Protein AF-0000000077187245 (afdb_homodimer)

Radius of gyration: 20.72 Å; Cα contacts (8 Å, |Δi|>4): 409; chains: 2; bounding box: 65×55×46 Å

Nearest PDB structures (foldseek):
  6cnl-assembly1_J  TM=9.392E-01  e=4.671E-12  Homo sapiens
  6cnl-assembly1_E  TM=9.413E-01  e=1.199E-11  Homo sapiens
  6cnl-assembly1_C  TM=9.157E-01  e=8.758E-12  Homo sapiens
  6cnl-assembly1_K  TM=9.061E-01  e=7.723E-12  Homo sapiens
  5muf-assembly1_C  TM=9.199E-01  e=2.891E-11  Homo sapiens

Foldseek 3Di:
DVVLVVVVVVVCVVVVHDPVPDDDDPLFADFAQDAAVVGDPDDPVVNVVRNVVNNVSLVVVLVVPDDADDPPDDDDDDDDDGHDQNSVLQSVCVLQVHDSNHSVVDWAWPPFDWDKDQYNVRHIDTPDDRHDVVDDPVPTDTDDPDPPPPPPD/DVVLVVVVVVVCVVVVHDPVPDDDDPLFADFAQDAAVVGDPDDPVVNVVRNVVNNVSLVVVLVVPDDADDPPDDDDDDDDDGHDQNSVLQSVCVLQVHDSNHSVVDWAWPPFDWDKDQYNVRHIDTPDDRHDVVDDPVPTDTDDPDPP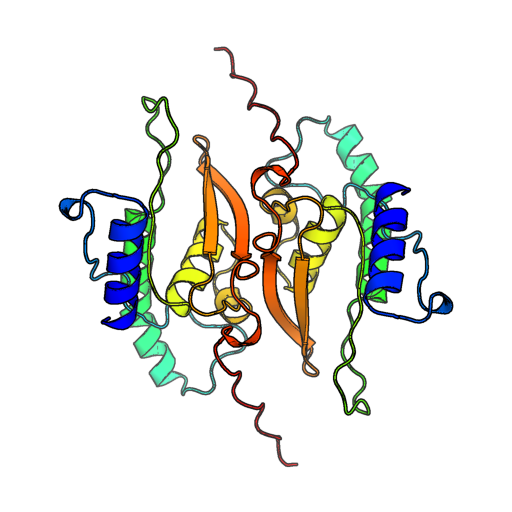PPPPD

Structure (mmCIF, N/CA/C/O backbone):
data_AF-0000000077187245-model_v1
#
loop_
_entity.id
_entity.type
_entity.pdbx_description
1 polymer 'Serine/threonine-protein phosphatase PGAM5, mitochondrial'
#
loop_
_atom_site.group_PDB
_atom_site.id
_atom_site.type_symbol
_atom_site.label_atom_id
_atom_site.label_alt_id
_atom_site.label_comp_id
_atom_site.label_asym_id
_atom_site.label_entity_id
_atom_site.label_seq_id
_atom_site.pdbx_PDB_ins_code
_atom_site.Cartn_x
_atom_site.Cartn_y
_atom_site.Cartn_z
_atom_site.occupancy
_atom_site.B_iso_or_equiv
_atom_site.auth_seq_id
_atom_site.auth_comp_id
_atom_site.auth_asym_id
_atom_site.auth_atom_id
_atom_site.pdbx_PDB_model_num
ATOM 1 N N . MET A 1 1 ? -11.445 -19.516 -12.328 1 74.19 1 MET A N 1
ATOM 2 C CA . MET A 1 1 ? -11.719 -18.109 -12.133 1 74.19 1 MET A CA 1
ATOM 3 C C . MET A 1 1 ? -11.727 -17.359 -13.461 1 74.19 1 MET A C 1
ATOM 5 O O . MET A 1 1 ? -10.695 -16.844 -13.898 1 74.19 1 MET A O 1
ATOM 9 N N . PRO A 1 2 ? -12.773 -17.312 -14.062 1 82.62 2 PRO A N 1
ATOM 10 C CA . PRO A 1 2 ? -12.844 -16.891 -15.461 1 82.62 2 PRO A CA 1
ATOM 11 C C . PRO A 1 2 ? -12.359 -15.453 -15.664 1 82.62 2 PRO A C 1
ATOM 13 O O . PRO A 1 2 ? -11.641 -15.18 -16.625 1 82.62 2 PRO A O 1
ATOM 16 N N . ARG A 1 3 ? -12.695 -14.578 -14.797 1 86.62 3 ARG A N 1
ATOM 17 C CA . ARG A 1 3 ? -12.305 -13.18 -14.984 1 86.62 3 ARG A CA 1
ATOM 18 C C . ARG A 1 3 ? -10.797 -13.016 -14.898 1 86.62 3 ARG A C 1
ATOM 20 O O . ARG A 1 3 ? -10.195 -12.289 -15.688 1 86.62 3 ARG A O 1
ATOM 27 N N . ALA A 1 4 ? -10.133 -13.672 -13.93 1 89.44 4 ALA A N 1
ATOM 28 C CA . ALA A 1 4 ? -8.688 -13.586 -13.781 1 89.44 4 ALA A CA 1
ATOM 29 C C . ALA A 1 4 ? -7.977 -14.188 -14.992 1 89.44 4 ALA A C 1
ATOM 31 O O . ALA A 1 4 ? -6.965 -13.656 -15.453 1 89.44 4 ALA A O 1
ATOM 32 N N . GLU A 1 5 ? -8.555 -15.258 -15.445 1 90.75 5 GLU A N 1
ATOM 33 C CA . GLU A 1 5 ? -7.965 -15.906 -16.609 1 90.75 5 GLU A CA 1
ATOM 34 C C . GLU A 1 5 ? -8.07 -15.016 -17.859 1 90.75 5 GLU A C 1
ATOM 36 O O . GLU A 1 5 ? -7.113 -14.898 -18.625 1 90.75 5 GLU A O 1
ATOM 41 N N . GLU A 1 6 ? -9.195 -14.461 -18.031 1 92.69 6 GLU A N 1
ATOM 42 C CA . GLU A 1 6 ? -9.383 -13.547 -19.156 1 92.69 6 GLU A CA 1
ATOM 43 C C . GLU A 1 6 ? -8.414 -12.375 -19.094 1 92.69 6 GLU A C 1
ATOM 45 O O . GLU A 1 6 ? -7.793 -12.016 -20.094 1 92.69 6 GLU A O 1
ATOM 50 N N . THR A 1 7 ? -8.273 -11.805 -17.906 1 93.69 7 THR A N 1
ATOM 51 C CA . THR A 1 7 ? -7.34 -10.703 -17.703 1 93.69 7 THR A CA 1
ATOM 52 C C . THR A 1 7 ? -5.91 -11.148 -18.016 1 93.69 7 THR A C 1
ATOM 54 O O . THR A 1 7 ? -5.172 -10.43 -18.688 1 93.69 7 THR A O 1
ATOM 57 N N . ALA A 1 8 ? -5.555 -12.312 -17.547 1 94.12 8 ALA A N 1
ATOM 58 C CA . ALA A 1 8 ? -4.207 -12.828 -17.766 1 94.12 8 ALA A CA 1
ATOM 59 C C . ALA A 1 8 ? -3.928 -13.016 -19.25 1 94.12 8 ALA A C 1
ATOM 61 O O . ALA A 1 8 ? -2.844 -12.672 -19.734 1 94.12 8 ALA A O 1
ATOM 62 N N . MET A 1 9 ? -4.914 -13.477 -19.938 1 93.88 9 MET A N 1
ATOM 63 C CA . MET A 1 9 ? -4.75 -13.711 -21.375 1 93.88 9 MET A CA 1
ATOM 64 C C . MET A 1 9 ? -4.531 -12.398 -22.109 1 93.88 9 MET A C 1
ATOM 66 O O . MET A 1 9 ? -3.699 -12.32 -23.016 1 93.88 9 MET A O 1
ATOM 70 N N . ILE A 1 10 ? -5.25 -11.391 -21.75 1 95.19 10 ILE A N 1
ATOM 71 C CA . ILE A 1 10 ? -5.098 -10.07 -22.359 1 95.19 10 ILE A CA 1
ATOM 72 C C . ILE A 1 10 ? -3.691 -9.539 -22.094 1 95.19 10 ILE A C 1
ATOM 74 O O . ILE A 1 10 ? -3.037 -9.008 -23 1 95.19 10 ILE A O 1
ATOM 78 N N . ILE A 1 11 ? -3.215 -9.711 -20.875 1 95.06 11 ILE A N 1
ATOM 79 C CA . ILE A 1 11 ? -1.89 -9.234 -20.484 1 95.06 11 ILE A CA 1
ATOM 80 C C . ILE A 1 11 ? -0.824 -9.953 -21.312 1 95.06 11 ILE A C 1
ATOM 82 O O . ILE A 1 11 ? 0.082 -9.32 -21.844 1 95.06 11 ILE A O 1
ATOM 86 N N . VAL A 1 12 ? -0.923 -11.25 -21.391 1 95.25 12 VAL A N 1
ATOM 87 C CA . VAL A 1 12 ? 0.029 -12.055 -22.141 1 95.25 12 VAL A CA 1
ATOM 88 C C . VAL A 1 12 ? 0.098 -11.562 -23.594 1 95.25 12 VAL A C 1
ATOM 90 O O . VAL A 1 12 ? 1.188 -11.414 -24.156 1 95.25 12 VAL A O 1
ATOM 93 N N . LYS A 1 13 ? -1.009 -11.297 -24.141 1 95.44 13 LYS A N 1
ATOM 94 C CA . LYS A 1 13 ? -1.093 -10.82 -25.531 1 95.44 13 LYS A CA 1
ATOM 95 C C . LYS A 1 13 ? -0.467 -9.438 -25.672 1 95.44 13 LYS A C 1
ATOM 97 O O . LYS A 1 13 ? 0.342 -9.203 -26.562 1 95.44 13 LYS A O 1
ATOM 102 N N . GLN A 1 14 ? -0.81 -8.531 -24.75 1 95.31 14 GLN A N 1
ATOM 103 C CA . GLN A 1 14 ? -0.354 -7.152 -24.844 1 95.31 14 GLN A CA 1
ATOM 104 C C . GLN A 1 14 ? 1.153 -7.051 -24.641 1 95.31 14 GLN A C 1
ATOM 106 O O . GLN A 1 14 ? 1.816 -6.199 -25.234 1 95.31 14 GLN A O 1
ATOM 111 N N . LEU A 1 15 ? 1.683 -7.914 -23.844 1 94.44 15 LEU A N 1
ATOM 112 C CA . LEU A 1 15 ? 3.105 -7.875 -23.531 1 94.44 15 LEU A CA 1
ATOM 113 C C . LEU A 1 15 ? 3.895 -8.797 -24.453 1 94.44 15 LEU A C 1
ATOM 115 O O . LEU A 1 15 ? 5.113 -8.914 -24.328 1 94.44 15 LEU A O 1
ATOM 119 N N . ASN A 1 16 ? 3.193 -9.352 -25.297 1 95.5 16 ASN A N 1
ATOM 120 C CA . ASN A 1 16 ? 3.793 -10.289 -26.234 1 95.5 16 ASN A CA 1
ATOM 121 C C . ASN A 1 16 ? 4.602 -11.367 -25.516 1 95.5 16 ASN A C 1
ATOM 123 O O . ASN A 1 16 ? 5.754 -11.625 -25.875 1 95.5 16 ASN A O 1
ATOM 127 N N . LEU A 1 17 ? 4.031 -11.898 -24.516 1 94.06 17 LEU A N 1
ATOM 128 C CA . LEU A 1 17 ? 4.641 -13 -23.766 1 94.06 17 LEU A CA 1
ATOM 129 C C . LEU A 1 17 ? 4.258 -14.344 -24.391 1 94.06 17 LEU A C 1
ATOM 131 O O . LEU A 1 17 ? 3.219 -14.453 -25.047 1 94.06 17 LEU A O 1
ATOM 135 N N . ASP A 1 18 ? 5.109 -15.242 -24.188 1 93.44 18 ASP A N 1
ATOM 136 C CA . ASP A 1 18 ? 4.816 -16.609 -24.609 1 93.44 18 ASP A CA 1
ATOM 137 C C . ASP A 1 18 ? 3.619 -17.172 -23.844 1 93.44 18 ASP A C 1
ATOM 139 O O . ASP A 1 18 ? 3.668 -17.312 -22.609 1 93.44 18 ASP A O 1
ATOM 143 N N . PRO A 1 19 ? 2.588 -17.5 -24.531 1 91.31 19 PRO A N 1
ATOM 144 C CA . PRO A 1 19 ? 1.394 -18.016 -23.859 1 91.31 19 PRO A CA 1
ATOM 145 C C . PRO A 1 19 ? 1.676 -19.281 -23.047 1 91.31 19 PRO A C 1
ATOM 147 O O . PRO A 1 19 ? 0.957 -19.578 -22.078 1 91.31 19 PRO A O 1
ATOM 150 N N . LEU A 1 20 ? 2.656 -20.016 -23.422 1 91.12 20 LEU A N 1
ATOM 151 C CA . LEU A 1 20 ? 3.004 -21.234 -22.719 1 91.12 20 LEU A CA 1
ATOM 152 C C . LEU A 1 20 ? 3.529 -20.938 -21.312 1 91.12 20 LEU A C 1
ATOM 154 O O . LEU A 1 20 ? 3.578 -21.828 -20.453 1 91.12 20 LEU A O 1
ATOM 158 N N . LYS A 1 21 ? 3.854 -19.75 -21.094 1 89.75 21 LYS A N 1
ATOM 159 C CA . LYS A 1 21 ? 4.371 -19.344 -19.781 1 89.75 21 LYS A CA 1
ATOM 160 C C . LYS A 1 21 ? 3.234 -19.031 -18.828 1 89.75 21 LYS A C 1
ATOM 162 O O . LYS A 1 21 ? 3.453 -18.906 -17.609 1 89.75 21 LYS A O 1
ATOM 167 N N . MET A 1 22 ? 2.053 -18.891 -19.359 1 91.62 22 MET A N 1
ATOM 168 C CA . MET A 1 22 ? 0.894 -18.672 -18.5 1 91.62 22 MET A CA 1
ATOM 169 C C . MET A 1 22 ? 0.42 -19.984 -17.891 1 91.62 22 MET A C 1
ATOM 171 O O . MET A 1 22 ? 0.182 -20.953 -18.609 1 91.62 22 MET A O 1
ATOM 175 N N . LYS A 1 23 ? 0.323 -20.031 -16.609 1 92.38 23 LYS A N 1
ATOM 176 C CA . LYS A 1 23 ? -0.135 -21.219 -15.898 1 92.38 23 LYS A CA 1
ATOM 177 C C . LYS A 1 23 ? -1.281 -20.891 -14.945 1 92.38 23 LYS A C 1
ATOM 179 O O . LYS A 1 23 ? -1.271 -19.844 -14.297 1 92.38 23 LYS A O 1
ATOM 184 N N . ARG A 1 24 ? -2.191 -21.781 -14.938 1 92.5 24 ARG A N 1
ATOM 185 C CA . ARG A 1 24 ? -3.246 -21.703 -13.93 1 92.5 24 ARG A CA 1
ATOM 186 C C . ARG A 1 24 ? -2.795 -22.344 -12.617 1 92.5 24 ARG A C 1
ATOM 188 O O . ARG A 1 24 ? -2.232 -23.438 -12.609 1 92.5 24 ARG A O 1
ATOM 195 N N . CYS A 1 25 ? -3.047 -21.625 -11.578 1 94.31 25 CYS A N 1
ATOM 196 C CA . CYS A 1 25 ? -2.633 -22.141 -10.273 1 94.31 25 CYS A CA 1
ATOM 197 C C . CYS A 1 25 ? -3.842 -22.422 -9.391 1 94.31 25 CYS A C 1
ATOM 199 O O . CYS A 1 25 ? -4.629 -21.516 -9.102 1 94.31 25 CYS A O 1
ATOM 201 N N . THR A 1 26 ? -3.932 -23.594 -8.875 1 94.25 26 THR A N 1
ATOM 202 C CA . THR A 1 26 ? -5.074 -24.016 -8.078 1 94.25 26 THR A CA 1
ATOM 203 C C . THR A 1 26 ? -4.965 -23.469 -6.652 1 94.25 26 THR A C 1
ATOM 205 O O . THR A 1 26 ? -5.918 -23.562 -5.875 1 94.25 26 THR A O 1
ATOM 208 N N . LEU A 1 27 ? -3.875 -22.922 -6.32 1 96.06 27 LEU A N 1
ATOM 209 C CA . LEU A 1 27 ? -3.674 -22.406 -4.969 1 96.06 27 LEU A CA 1
ATOM 210 C C . LEU A 1 27 ? -4.203 -20.984 -4.855 1 96.06 27 LEU A C 1
ATOM 212 O O . LEU A 1 27 ? -4.395 -20.469 -3.746 1 96.06 27 LEU A O 1
ATOM 216 N N . LEU A 1 28 ? -4.516 -20.312 -5.949 1 95.5 28 LEU A N 1
ATOM 217 C CA . LEU A 1 28 ? -4.684 -18.859 -5.934 1 95.5 28 LEU A CA 1
ATOM 218 C C . LEU A 1 28 ? -6.152 -18.469 -6.066 1 95.5 28 LEU A C 1
ATOM 220 O O . LEU A 1 28 ? -6.5 -17.297 -6.023 1 95.5 28 LEU A O 1
ATOM 224 N N . PRO A 1 29 ? -7.02 -19.406 -6.215 1 93.44 29 PRO A N 1
ATOM 225 C CA . PRO A 1 29 ? -8.43 -19 -6.246 1 93.44 29 PRO A CA 1
ATOM 226 C C . PRO A 1 29 ? -8.844 -18.219 -5.004 1 93.44 29 PRO A C 1
ATOM 228 O O . PRO A 1 29 ? -8.25 -18.391 -3.936 1 93.44 29 PRO A O 1
ATOM 231 N N . GLU A 1 30 ? -9.883 -17.438 -5.215 1 92.44 30 GLU A N 1
ATOM 232 C CA . GLU A 1 30 ? -10.391 -16.578 -4.145 1 92.44 30 GLU A CA 1
ATOM 233 C C . GLU A 1 30 ? -10.742 -17.391 -2.908 1 92.44 30 GLU A C 1
ATOM 235 O O . GLU A 1 30 ? -11.188 -18.547 -3.021 1 92.44 30 GLU A O 1
ATOM 240 N N . GLY A 1 31 ? -10.477 -16.797 -1.79 1 93.19 31 GLY A N 1
ATOM 241 C CA . GLY A 1 31 ? -10.789 -17.422 -0.514 1 93.19 31 GLY A CA 1
ATOM 242 C C . GLY A 1 31 ? -10.555 -16.5 0.671 1 93.19 31 GLY A C 1
ATOM 243 O O . GLY A 1 31 ? -10.297 -15.305 0.498 1 93.19 31 GLY A O 1
ATOM 244 N N . THR A 1 32 ? -10.844 -17.031 1.84 1 93.81 32 THR A N 1
ATOM 245 C CA . THR A 1 32 ? -10.656 -16.328 3.1 1 93.81 32 THR A CA 1
ATOM 246 C C . THR A 1 32 ? -9.414 -16.828 3.824 1 93.81 32 THR A C 1
ATOM 248 O O . THR A 1 32 ? -9.477 -17.812 4.566 1 93.81 32 THR A O 1
ATOM 251 N N . PRO A 1 33 ? -8.391 -16.109 3.691 1 93.44 33 PRO A N 1
ATOM 252 C CA . PRO A 1 33 ? -7.094 -16.656 4.094 1 93.44 33 PRO A CA 1
ATOM 253 C C . PRO A 1 33 ? -6.895 -16.641 5.609 1 93.44 33 PRO A C 1
ATOM 255 O O . PRO A 1 33 ? -6.148 -17.469 6.141 1 93.44 33 PRO A O 1
ATOM 258 N N . TYR A 1 34 ? -7.508 -15.773 6.305 1 93.44 34 TYR A N 1
ATOM 259 C CA . TYR A 1 34 ? -7.191 -15.5 7.703 1 93.44 34 TYR A CA 1
ATOM 260 C C . TYR A 1 34 ? -8.305 -14.688 8.359 1 93.44 34 TYR A C 1
ATOM 262 O O . TYR A 1 34 ? -9.016 -13.938 7.691 1 93.44 34 TYR A O 1
ATOM 270 N N . PRO A 1 35 ? -8.438 -14.93 9.633 1 90.81 35 PRO A N 1
ATOM 271 C CA . PRO A 1 35 ? -9.398 -14.031 10.289 1 90.81 35 PRO A CA 1
ATOM 272 C C . PRO A 1 35 ? -9.031 -12.555 10.125 1 90.81 35 PRO A C 1
ATOM 274 O O . PRO A 1 35 ? -7.875 -12.18 10.305 1 90.81 35 PRO A O 1
ATOM 277 N N . GLY A 1 36 ? -10.102 -11.844 9.688 1 86.81 36 GLY A N 1
ATOM 278 C CA . GLY A 1 36 ? -9.883 -10.414 9.508 1 86.81 36 GLY A CA 1
ATOM 279 C C . GLY A 1 36 ? -10.172 -9.609 10.758 1 86.81 36 GLY A C 1
ATOM 280 O O . GLY A 1 36 ? -10.922 -10.047 11.625 1 86.81 36 GLY A O 1
ATOM 281 N N . ASP A 1 37 ? -9.539 -8.414 10.859 1 82.88 37 ASP A N 1
ATOM 282 C CA . ASP A 1 37 ? -9.836 -7.426 11.891 1 82.88 37 ASP A CA 1
ATOM 283 C C . ASP A 1 37 ? -10.18 -6.07 11.273 1 82.88 37 ASP A C 1
ATOM 285 O O . ASP A 1 37 ? -9.297 -5.383 10.75 1 82.88 37 ASP A O 1
ATOM 289 N N . PRO A 1 38 ? -11.539 -5.691 11.477 1 75.12 38 PRO A N 1
ATOM 290 C CA . PRO A 1 38 ? -12.602 -6.402 12.195 1 75.12 38 PRO A CA 1
ATOM 291 C C . PRO A 1 38 ? -13.117 -7.625 11.438 1 75.12 38 PRO A C 1
ATOM 293 O O . PRO A 1 38 ? -12.883 -7.746 10.227 1 75.12 38 PRO A O 1
ATOM 296 N N . PRO A 1 39 ? -13.836 -8.484 12.234 1 71.44 39 PRO A N 1
ATOM 297 C CA . PRO A 1 39 ? -14.328 -9.703 11.586 1 71.44 39 PRO A CA 1
ATOM 298 C C . PRO A 1 39 ? -15.477 -9.43 10.617 1 71.44 39 PRO A C 1
ATOM 300 O O . PRO A 1 39 ? -16.141 -8.398 10.719 1 71.44 39 PRO A O 1
ATOM 303 N N . SER A 1 40 ? -15.555 -10.383 9.703 1 74 40 SER A N 1
ATOM 304 C CA . SER A 1 40 ? -16.672 -10.344 8.766 1 74 40 SER A CA 1
ATOM 305 C C . SER A 1 40 ? -18 -10.602 9.484 1 74 40 SER A C 1
ATOM 307 O O . SER A 1 40 ? -18.016 -11.07 10.625 1 74 40 SER A O 1
ATOM 309 N N . LYS A 1 41 ? -18.984 -10.172 8.766 1 76.62 41 LYS A N 1
ATOM 310 C CA . LYS A 1 41 ? -20.328 -10.328 9.305 1 76.62 41 LYS A CA 1
ATOM 311 C C . LYS A 1 41 ? -20.75 -11.797 9.289 1 76.62 41 LYS A C 1
ATOM 313 O O . LYS A 1 41 ? -21.797 -12.148 9.852 1 76.62 41 LYS A O 1
ATOM 318 N N . ARG A 1 42 ? -19.953 -12.656 8.773 1 79.56 42 ARG A N 1
ATOM 319 C CA . ARG A 1 42 ? -20.25 -14.078 8.703 1 79.56 42 ARG A CA 1
ATOM 320 C C . ARG A 1 42 ? -20.172 -14.719 10.086 1 79.56 42 ARG A C 1
ATOM 322 O O . ARG A 1 42 ? -19.562 -14.164 11 1 79.56 42 ARG A O 1
ATOM 329 N N . SER A 1 43 ? -20.906 -15.789 10.18 1 86.5 43 SER A N 1
ATOM 330 C CA . SER A 1 43 ? -20.859 -16.5 11.453 1 86.5 43 SER A CA 1
ATOM 331 C C . SER A 1 43 ? -19.438 -16.984 11.766 1 86.5 43 SER A C 1
ATOM 333 O O . SER A 1 43 ? -18.672 -17.281 10.852 1 86.5 43 SER A O 1
ATOM 335 N N . ALA A 1 44 ? -19.25 -17.141 13.039 1 85.69 44 ALA A N 1
ATOM 336 C CA . ALA A 1 44 ? -17.922 -17.578 13.492 1 85.69 44 ALA A CA 1
ATOM 337 C C . ALA A 1 44 ? -17.578 -18.953 12.93 1 85.69 44 ALA A C 1
ATOM 339 O O . ALA A 1 44 ? -16.453 -19.188 12.5 1 85.69 44 ALA A O 1
ATOM 340 N N . ARG A 1 45 ? -18.547 -19.781 12.969 1 89.06 45 ARG A N 1
ATOM 341 C CA . ARG A 1 45 ? -18.328 -21.141 12.477 1 89.06 45 ARG A CA 1
ATOM 342 C C . ARG A 1 45 ? -18 -21.141 10.984 1 89.06 45 ARG A C 1
ATOM 344 O O . ARG A 1 45 ? -17.094 -21.844 10.547 1 89.06 45 ARG A O 1
ATOM 351 N N . SER A 1 46 ? -18.75 -20.438 10.242 1 90.12 46 SER A N 1
ATOM 352 C CA . SER A 1 46 ? -18.547 -20.344 8.805 1 90.12 46 SER A CA 1
ATOM 353 C C . SER A 1 46 ? -17.156 -19.781 8.484 1 90.12 46 SER A C 1
ATOM 355 O O . SER A 1 46 ? -16.469 -20.281 7.59 1 90.12 46 SER A O 1
ATOM 357 N N . LEU A 1 47 ? -16.844 -18.859 9.266 1 89.56 47 LEU A N 1
ATOM 358 C CA . LEU A 1 47 ? -15.539 -18.234 9.07 1 89.56 47 LEU A CA 1
ATOM 359 C C . LEU A 1 47 ? -14.414 -19.203 9.414 1 89.56 47 LEU A C 1
ATOM 361 O O . LEU A 1 47 ? -13.422 -19.281 8.688 1 89.56 47 LEU A O 1
ATOM 365 N N . ASP A 1 48 ? -14.594 -19.859 10.453 1 90.31 48 ASP A N 1
ATOM 366 C CA . ASP A 1 48 ? -13.578 -20.828 10.867 1 90.31 48 ASP A CA 1
ATOM 367 C C . ASP A 1 48 ? -13.359 -21.891 9.797 1 90.31 48 ASP A C 1
ATOM 369 O O . ASP A 1 48 ? -12.219 -22.25 9.508 1 90.31 48 ASP A O 1
ATOM 373 N N . LEU A 1 49 ? -14.414 -22.391 9.25 1 93 49 LEU A N 1
ATOM 374 C CA . LEU A 1 49 ? -14.32 -23.391 8.188 1 93 49 LEU A CA 1
ATOM 375 C C . LEU A 1 49 ? -13.625 -22.812 6.957 1 93 49 LEU A C 1
ATOM 377 O O . LEU A 1 49 ? -12.82 -23.5 6.32 1 93 49 LEU A O 1
ATOM 381 N N . ALA A 1 50 ? -13.914 -21.625 6.66 1 92.38 50 ALA A N 1
ATOM 382 C CA . ALA A 1 50 ? -13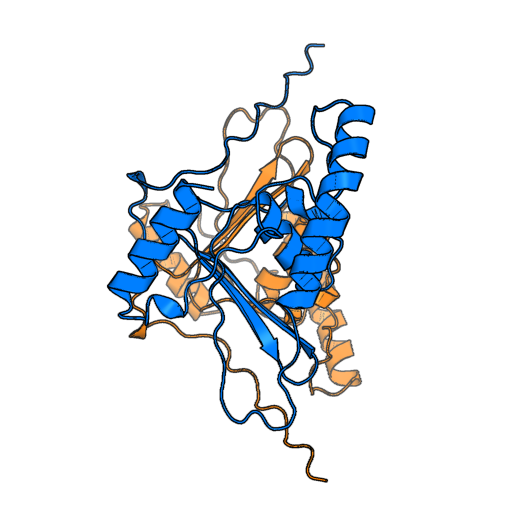.305 -20.969 5.508 1 92.38 50 ALA A CA 1
ATOM 383 C C . ALA A 1 50 ? -11.797 -20.812 5.699 1 92.38 50 ALA A C 1
ATOM 385 O O . ALA A 1 50 ? -11.016 -21.078 4.785 1 92.38 50 ALA A O 1
ATOM 386 N N . TYR A 1 51 ? -11.414 -20.453 6.93 1 92 51 TYR A N 1
ATOM 387 C CA . TYR A 1 51 ? -10 -20.281 7.242 1 92 51 TYR A CA 1
ATOM 388 C C . TYR A 1 51 ? -9.25 -21.609 7.125 1 92 51 TYR A C 1
ATOM 390 O O . TYR A 1 51 ? -8.125 -21.641 6.605 1 92 51 TYR A O 1
ATOM 398 N N . GLN A 1 52 ? -9.867 -22.609 7.555 1 94.12 52 GLN A N 1
ATOM 399 C CA . GLN A 1 52 ? -9.234 -23.922 7.535 1 94.12 52 GLN A CA 1
ATOM 400 C C . GLN A 1 52 ? -9.039 -24.406 6.105 1 94.12 52 GLN A C 1
ATOM 402 O O . GLN A 1 52 ? -8.039 -25.062 5.797 1 94.12 52 GLN A O 1
ATOM 407 N N . ARG A 1 53 ? -9.977 -24.094 5.332 1 95.12 53 ARG A N 1
ATOM 408 C CA . ARG A 1 53 ? -9.945 -24.531 3.941 1 95.12 53 ARG A CA 1
ATOM 409 C C . ARG A 1 53 ? -8.992 -23.672 3.119 1 95.12 53 ARG A C 1
ATOM 411 O O . ARG A 1 53 ? -8.117 -24.203 2.42 1 95.12 53 ARG A O 1
ATOM 418 N N . ASP A 1 54 ? -9.117 -22.406 3.23 1 97.25 54 ASP A N 1
ATOM 419 C CA . ASP A 1 54 ? -8.438 -21.484 2.326 1 97.25 54 ASP A CA 1
ATOM 420 C C . ASP A 1 54 ? -7.043 -21.125 2.842 1 97.25 54 ASP A C 1
ATOM 422 O O . ASP A 1 54 ? -6.125 -20.906 2.053 1 97.25 54 ASP A O 1
ATOM 426 N N . GLY A 1 55 ? -6.883 -21.094 4.164 1 96.44 55 GLY A N 1
ATOM 427 C CA . GLY A 1 55 ? -5.648 -20.656 4.797 1 96.44 55 GLY A CA 1
ATOM 428 C C . GLY A 1 55 ? -4.434 -21.453 4.336 1 96.44 55 GLY A C 1
ATOM 429 O O . GLY A 1 55 ? -3.512 -20.891 3.744 1 96.44 55 GLY A O 1
ATOM 430 N N . PRO A 1 56 ? -4.488 -22.766 4.582 1 97.25 56 PRO A N 1
ATOM 431 C CA . PRO A 1 56 ? -3.342 -23.578 4.18 1 97.25 56 PRO A CA 1
ATOM 432 C C . PRO A 1 56 ? -3.07 -23.516 2.676 1 97.25 56 PRO A C 1
ATOM 434 O O . PRO A 1 56 ? -1.912 -23.5 2.254 1 97.25 56 PRO A O 1
ATOM 437 N N . ARG A 1 57 ? -4.082 -23.469 1.916 1 97.69 57 ARG A N 1
ATOM 438 C CA . ARG A 1 57 ? -3.953 -23.391 0.464 1 97.69 57 ARG A CA 1
ATOM 439 C C . ARG A 1 57 ? -3.254 -22.109 0.033 1 97.69 57 ARG A C 1
ATOM 441 O O . ARG A 1 57 ? -2.314 -22.141 -0.766 1 97.69 57 ARG A O 1
ATOM 448 N N . ILE A 1 58 ? -3.686 -21.031 0.561 1 97.69 58 ILE A N 1
ATOM 449 C CA . ILE A 1 58 ? -3.131 -19.719 0.197 1 97.69 58 ILE A CA 1
ATOM 450 C C . ILE A 1 58 ? -1.721 -19.594 0.766 1 97.69 58 ILE A C 1
ATOM 452 O O . ILE A 1 58 ? -0.842 -19 0.13 1 97.69 58 ILE A O 1
ATOM 456 N N . GLU A 1 59 ? -1.457 -20.172 1.94 1 97.25 59 GLU A N 1
ATOM 457 C CA . GLU A 1 59 ? -0.105 -20.203 2.488 1 97.25 59 GLU A CA 1
ATOM 458 C C . GLU A 1 59 ? 0.832 -21.016 1.589 1 97.25 59 GLU A C 1
ATOM 460 O O . GLU A 1 59 ? 1.993 -20.641 1.408 1 97.25 59 GLU A O 1
ATOM 465 N N . ALA A 1 60 ? 0.314 -22.062 1.076 1 98 60 ALA A N 1
ATOM 466 C CA . ALA A 1 60 ? 1.104 -22.844 0.129 1 98 60 ALA A CA 1
ATOM 467 C C . ALA A 1 60 ? 1.457 -22.016 -1.104 1 98 60 ALA A C 1
ATOM 469 O O . ALA A 1 60 ? 2.568 -22.109 -1.629 1 98 60 ALA A O 1
ATOM 470 N N . ALA A 1 61 ? 0.522 -21.234 -1.567 1 97.56 61 ALA A N 1
ATOM 471 C CA . ALA A 1 61 ? 0.793 -20.312 -2.676 1 97.56 61 ALA A CA 1
ATOM 472 C C . ALA A 1 61 ? 1.923 -19.344 -2.328 1 97.56 61 ALA A C 1
ATOM 474 O O . ALA A 1 61 ? 2.811 -19.109 -3.148 1 97.56 61 ALA A O 1
ATOM 475 N N . PHE A 1 62 ? 1.887 -18.844 -1.097 1 97.69 62 PHE A N 1
ATOM 476 C CA . PHE A 1 62 ? 2.939 -17.938 -0.643 1 97.69 62 PHE A CA 1
ATOM 477 C C . PHE A 1 62 ? 4.305 -18.609 -0.73 1 97.69 62 PHE A C 1
ATOM 479 O O . PHE A 1 62 ? 5.25 -18.047 -1.283 1 97.69 62 PHE A O 1
ATOM 486 N N . ARG A 1 63 ? 4.406 -19.75 -0.259 1 97 63 ARG A N 1
ATOM 487 C CA . ARG A 1 63 ? 5.676 -20.469 -0.226 1 97 63 ARG A CA 1
ATOM 488 C C . ARG A 1 63 ? 6.168 -20.781 -1.636 1 97 63 ARG A C 1
ATOM 490 O O . ARG A 1 63 ? 7.375 -20.797 -1.892 1 97 63 ARG A O 1
ATOM 497 N N . ARG A 1 64 ? 5.254 -20.969 -2.434 1 96.88 64 ARG A N 1
ATOM 498 C CA . ARG A 1 64 ? 5.598 -21.344 -3.803 1 96.88 64 ARG A CA 1
ATOM 499 C C . ARG A 1 64 ? 6.105 -20.141 -4.586 1 96.88 64 ARG A C 1
ATOM 501 O O . ARG A 1 64 ? 7.047 -20.25 -5.371 1 96.88 64 ARG A O 1
ATOM 508 N N . TYR A 1 65 ? 5.512 -18.969 -4.383 1 96.5 65 TYR A N 1
ATOM 509 C CA . TYR A 1 65 ? 5.727 -17.891 -5.332 1 96.5 65 TYR A CA 1
ATOM 510 C C . TYR A 1 65 ? 6.586 -16.781 -4.723 1 96.5 65 TYR A C 1
ATOM 512 O O . TYR A 1 65 ? 7.102 -15.922 -5.438 1 96.5 65 TYR A O 1
ATOM 520 N N . PHE A 1 66 ? 6.676 -16.75 -3.459 1 96.56 66 PHE A N 1
ATOM 521 C CA . PHE A 1 66 ? 7.508 -15.75 -2.793 1 96.56 66 PHE A CA 1
ATOM 522 C C . PHE A 1 66 ? 8.781 -16.391 -2.24 1 96.56 66 PHE A C 1
ATOM 524 O O . PHE A 1 66 ? 8.734 -17.094 -1.232 1 96.56 66 PHE A O 1
ATOM 531 N N . PHE A 1 67 ? 9.852 -16.156 -2.895 1 94.44 67 PHE A N 1
ATOM 532 C CA . PHE A 1 67 ? 11.133 -16.734 -2.5 1 94.44 67 PHE A CA 1
ATOM 533 C C . PHE A 1 67 ? 12.281 -15.805 -2.857 1 94.44 67 PHE A C 1
ATOM 535 O O . PHE A 1 67 ? 12.125 -14.898 -3.682 1 94.44 67 PHE A O 1
ATOM 542 N N . ARG A 1 68 ? 13.359 -15.992 -2.293 1 93.44 68 ARG A N 1
ATOM 543 C CA . ARG A 1 68 ? 14.562 -15.219 -2.574 1 93.44 68 ARG A CA 1
ATOM 544 C C . ARG A 1 68 ? 15.25 -15.719 -3.844 1 93.44 68 ARG A C 1
ATOM 546 O O . ARG A 1 68 ? 15.203 -16.906 -4.152 1 93.44 68 ARG A O 1
ATOM 553 N N . ALA A 1 69 ? 15.859 -14.789 -4.445 1 93.06 69 ALA A N 1
ATOM 554 C CA . ALA A 1 69 ? 16.656 -15.164 -5.609 1 93.06 69 ALA A CA 1
ATOM 555 C C . ALA A 1 69 ? 17.766 -16.141 -5.223 1 93.06 69 ALA A C 1
ATOM 557 O O . ALA A 1 69 ? 18.328 -16.047 -4.121 1 93.06 69 ALA A O 1
ATOM 558 N N . SER A 1 70 ? 18.031 -17.031 -6.172 1 93.19 70 SER A N 1
ATOM 559 C CA . SER A 1 70 ? 19.203 -17.859 -5.969 1 93.19 70 SER A CA 1
ATOM 560 C C . SER A 1 70 ? 20.484 -17.016 -5.973 1 93.19 70 SER A C 1
ATOM 562 O O . SER A 1 70 ? 20.531 -15.969 -6.617 1 93.19 70 SER A O 1
ATOM 564 N N . PRO A 1 71 ? 21.469 -17.438 -5.262 1 93.44 71 PRO A N 1
ATOM 565 C CA . PRO A 1 71 ? 22.734 -16.688 -5.254 1 93.44 71 PRO A CA 1
ATOM 566 C C . PRO A 1 71 ? 23.328 -16.516 -6.648 1 93.44 71 PRO A C 1
ATOM 568 O O . PRO A 1 71 ? 24.094 -15.578 -6.891 1 93.44 71 PRO A O 1
ATOM 571 N N . GLU A 1 72 ? 22.953 -17.406 -7.516 1 95.06 72 GLU A N 1
ATOM 572 C CA . GLU A 1 72 ? 23.531 -17.406 -8.852 1 95.06 72 GLU A CA 1
ATOM 573 C C . GLU A 1 72 ? 22.781 -16.469 -9.781 1 95.06 72 GLU A C 1
ATOM 575 O O . GLU A 1 72 ? 23.219 -16.203 -10.898 1 95.06 72 GLU A O 1
ATOM 580 N N . GLN A 1 73 ? 21.688 -16.031 -9.312 1 94.56 73 GLN A N 1
ATOM 581 C CA . GLN A 1 73 ? 20.875 -15.172 -10.164 1 94.56 73 GLN A CA 1
ATOM 582 C C . GLN A 1 73 ? 21.531 -13.82 -10.367 1 94.56 73 GLN A C 1
ATOM 584 O O . GLN A 1 73 ? 21.875 -13.133 -9.398 1 94.56 73 GLN A O 1
ATOM 589 N N . GLU A 1 74 ? 21.641 -13.422 -11.586 1 93.56 74 GLU A N 1
ATOM 590 C CA . GLU A 1 74 ? 22.391 -12.211 -11.906 1 93.56 74 GLU A CA 1
ATOM 591 C C . GLU A 1 74 ? 21.453 -11.07 -12.305 1 93.56 74 GLU A C 1
ATOM 593 O O . GLU A 1 74 ? 21.859 -9.906 -12.336 1 93.56 74 GLU A O 1
ATOM 598 N N . HIS A 1 75 ? 20.281 -11.469 -12.664 1 94.94 75 HIS A N 1
ATOM 599 C CA . HIS A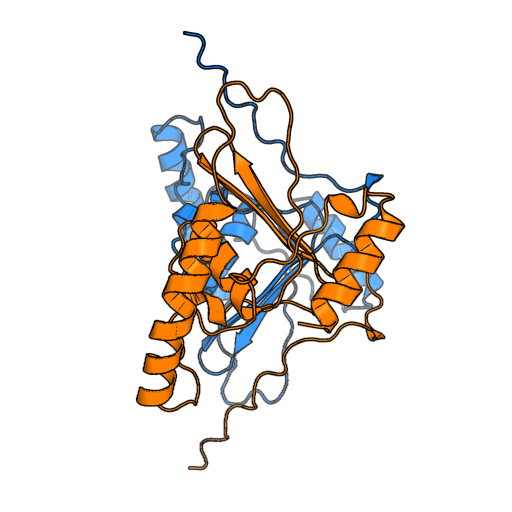 1 75 ? 19.344 -10.461 -13.164 1 94.94 75 HIS A CA 1
ATOM 600 C C . HIS A 1 75 ? 18.016 -10.539 -12.438 1 94.94 75 HIS A C 1
ATOM 602 O O . HIS A 1 75 ? 17.672 -11.578 -11.875 1 94.94 75 HIS A O 1
ATOM 608 N N . ASP A 1 76 ? 17.328 -9.414 -12.523 1 94.06 76 ASP A N 1
ATOM 609 C CA . ASP A 1 76 ? 15.984 -9.391 -11.945 1 94.06 76 ASP A CA 1
ATOM 610 C C . ASP A 1 76 ? 15.07 -10.391 -12.648 1 94.06 76 ASP A C 1
ATOM 612 O O . ASP A 1 76 ? 15.164 -10.586 -13.867 1 94.06 76 ASP A O 1
ATOM 616 N N . SER A 1 77 ? 14.32 -11.031 -11.891 1 94.88 77 SER A N 1
ATOM 617 C CA . SER A 1 77 ? 13.234 -11.844 -12.445 1 94.88 77 SER A CA 1
ATOM 618 C C . SER A 1 77 ? 11.875 -11.258 -12.094 1 94.88 77 SER A C 1
ATOM 620 O O . SER A 1 77 ? 11.727 -10.594 -11.062 1 94.88 77 SER A O 1
ATOM 622 N N . TYR A 1 78 ? 10.93 -11.469 -12.992 1 94.94 78 TYR A N 1
ATOM 623 C CA . TYR A 1 78 ? 9.586 -10.922 -12.812 1 94.94 78 TYR A CA 1
ATOM 624 C C . TYR A 1 78 ? 8.539 -12.031 -12.844 1 94.94 78 TYR A C 1
ATOM 626 O O . TYR A 1 78 ? 8.594 -12.914 -13.703 1 94.94 78 TYR A O 1
ATOM 634 N N . LEU A 1 79 ? 7.758 -11.977 -11.891 1 95.81 79 LEU A N 1
ATOM 635 C CA . LEU A 1 79 ? 6.613 -12.875 -11.812 1 95.81 79 LEU A CA 1
ATOM 636 C C . LEU A 1 79 ? 5.309 -12.086 -11.758 1 95.81 79 LEU A C 1
ATOM 638 O O . LEU A 1 79 ? 5.148 -11.203 -10.914 1 95.81 79 LEU A O 1
ATOM 642 N N . LEU A 1 80 ? 4.414 -12.383 -12.688 1 96.5 80 LEU A N 1
ATOM 643 C CA . LEU A 1 80 ? 3.096 -11.758 -12.711 1 96.5 80 LEU A CA 1
ATOM 644 C C . LEU A 1 80 ? 2.025 -12.719 -12.211 1 96.5 80 LEU A C 1
ATOM 646 O O . LEU A 1 80 ? 1.844 -13.797 -12.766 1 96.5 80 LEU A O 1
ATOM 650 N N . ILE A 1 81 ? 1.405 -12.344 -11.203 1 96.69 81 ILE A N 1
ATOM 651 C CA . ILE A 1 81 ? 0.295 -13.109 -10.656 1 96.69 81 ILE A CA 1
ATOM 652 C C . ILE A 1 81 ? -1.008 -12.336 -10.828 1 96.69 81 ILE A C 1
ATOM 654 O O . ILE A 1 81 ? -1.111 -11.18 -10.406 1 96.69 81 ILE A O 1
ATOM 658 N N . VAL A 1 82 ? -1.959 -12.922 -11.508 1 96.75 82 VAL A N 1
ATOM 659 C CA . VAL A 1 82 ? -3.287 -12.344 -11.68 1 96.75 82 VAL A CA 1
ATOM 660 C C . VAL A 1 82 ? -4.293 -13.094 -10.805 1 96.75 82 VAL A C 1
ATOM 662 O O . VAL A 1 82 ? -4.41 -14.312 -10.891 1 96.75 82 VAL A O 1
ATOM 665 N N . GLY A 1 83 ? -4.883 -12.398 -9.992 1 95.5 83 GLY A N 1
ATOM 666 C CA . GLY A 1 83 ? -5.801 -13.047 -9.07 1 95.5 83 GLY A CA 1
ATOM 667 C C . GLY A 1 83 ? -6.77 -12.086 -8.414 1 95.5 83 GLY A C 1
ATOM 668 O O . GLY A 1 83 ? -7.039 -11.008 -8.945 1 95.5 83 GLY A O 1
ATOM 669 N N . HIS A 1 84 ? -7.328 -12.477 -7.312 1 93.75 84 HIS A N 1
ATOM 670 C CA . HIS A 1 84 ? -8.375 -11.711 -6.641 1 93.75 84 HIS A CA 1
ATOM 671 C C . HIS A 1 84 ? -7.855 -11.078 -5.359 1 93.75 84 HIS A C 1
ATOM 673 O O . HIS A 1 84 ? -6.848 -11.516 -4.801 1 93.75 84 HIS A O 1
ATOM 679 N N . SER A 1 85 ? -8.648 -10.133 -4.895 1 94.75 85 SER A N 1
ATOM 680 C CA . SER A 1 85 ? -8.148 -9.156 -3.93 1 94.75 85 SER A CA 1
ATOM 681 C C . SER A 1 85 ? -7.898 -9.805 -2.572 1 94.75 85 SER A C 1
ATOM 683 O O . SER A 1 85 ? -6.91 -9.5 -1.903 1 94.75 85 SER A O 1
ATOM 685 N N . ASN A 1 86 ? -8.812 -10.727 -2.145 1 94.25 86 ASN A N 1
ATOM 686 C CA . ASN A 1 86 ? -8.617 -11.297 -0.814 1 94.25 86 ASN A CA 1
ATOM 687 C C . ASN A 1 86 ? -7.262 -11.977 -0.69 1 94.25 86 ASN A C 1
ATOM 689 O O . ASN A 1 86 ? -6.555 -11.789 0.301 1 94.25 86 ASN A O 1
ATOM 693 N N . VAL A 1 87 ? -6.957 -12.719 -1.708 1 96.31 87 VAL A N 1
ATOM 694 C CA . VAL A 1 87 ? -5.715 -13.484 -1.713 1 96.31 87 VAL A CA 1
ATOM 695 C C . VAL A 1 87 ? -4.523 -12.539 -1.833 1 96.31 87 VAL A C 1
ATOM 697 O O . VAL A 1 87 ? -3.549 -12.664 -1.088 1 96.31 87 VAL A O 1
ATOM 700 N N . ILE A 1 88 ? -4.594 -11.586 -2.676 1 97.12 88 ILE A N 1
ATOM 701 C CA . ILE A 1 88 ? -3.504 -10.641 -2.906 1 97.12 88 ILE A CA 1
ATOM 702 C C . ILE A 1 88 ? -3.225 -9.852 -1.629 1 97.12 88 ILE A C 1
ATOM 704 O O . ILE A 1 88 ? -2.068 -9.703 -1.226 1 97.12 88 ILE A O 1
ATOM 708 N N . ARG A 1 89 ? -4.234 -9.391 -1.008 1 96.88 89 ARG A N 1
ATOM 709 C CA . ARG A 1 89 ? -4.098 -8.594 0.206 1 96.88 89 ARG A CA 1
ATOM 710 C C . ARG A 1 89 ? -3.393 -9.383 1.304 1 96.88 89 ARG A C 1
ATOM 712 O O . ARG A 1 89 ? -2.506 -8.859 1.98 1 96.88 89 ARG A O 1
ATOM 719 N N . TYR A 1 90 ? -3.762 -10.602 1.44 1 97 90 TYR A N 1
ATOM 720 C CA . TYR A 1 90 ? -3.115 -11.453 2.434 1 97 90 TYR A CA 1
ATOM 721 C C . TYR A 1 90 ? -1.649 -11.688 2.086 1 97 90 TYR A C 1
ATOM 723 O O . TYR A 1 90 ? -0.772 -11.539 2.941 1 97 90 TYR A O 1
ATOM 731 N N . LEU A 1 91 ? -1.374 -12.039 0.846 1 97.94 91 LEU A N 1
ATOM 732 C CA . LEU A 1 91 ? -0.02 -12.375 0.415 1 97.94 91 LEU A CA 1
ATOM 733 C C . LEU A 1 91 ? 0.912 -11.18 0.586 1 97.94 91 LEU A C 1
ATOM 735 O O . LEU A 1 91 ? 2.094 -11.344 0.898 1 97.94 91 LEU A O 1
ATOM 739 N N . ILE A 1 92 ? 0.408 -10.023 0.42 1 97.38 92 ILE A N 1
ATOM 740 C CA . ILE A 1 92 ? 1.188 -8.797 0.577 1 97.38 92 ILE A CA 1
ATOM 741 C C . ILE A 1 92 ? 1.643 -8.664 2.029 1 97.38 92 ILE A C 1
ATOM 743 O O . ILE A 1 92 ? 2.826 -8.438 2.297 1 97.38 92 ILE A O 1
ATOM 747 N N . LEU A 1 93 ? 0.706 -8.758 2.936 1 97.5 93 LEU A N 1
ATOM 748 C CA . LEU A 1 93 ? 1.047 -8.617 4.348 1 97.5 93 LEU A CA 1
ATOM 749 C C . LEU A 1 93 ? 2.004 -9.719 4.789 1 97.5 93 LEU A C 1
ATOM 751 O O . LEU A 1 93 ? 2.953 -9.461 5.531 1 97.5 93 LEU A O 1
ATOM 755 N N . ARG A 1 94 ? 1.713 -10.891 4.281 1 97.19 94 ARG A N 1
ATOM 756 C CA . ARG A 1 94 ? 2.584 -12.016 4.59 1 97.19 94 ARG A CA 1
ATOM 757 C C . ARG A 1 94 ? 4.004 -11.766 4.102 1 97.19 94 ARG A C 1
ATOM 759 O O . ARG A 1 94 ? 4.969 -11.984 4.84 1 97.19 94 ARG A O 1
ATOM 766 N N . ALA A 1 95 ? 4.145 -11.289 2.945 1 97.25 95 ALA A N 1
ATOM 767 C CA . ALA A 1 95 ? 5.449 -11.016 2.346 1 97.25 95 ALA A CA 1
ATOM 768 C C . ALA A 1 95 ? 6.176 -9.914 3.104 1 97.25 95 ALA A C 1
ATOM 770 O O . ALA A 1 95 ? 7.395 -9.977 3.285 1 97.25 95 ALA A O 1
ATOM 771 N N . LEU A 1 96 ? 5.438 -8.969 3.535 1 96.62 96 LEU A N 1
ATOM 772 C CA . LEU A 1 96 ? 6.02 -7.82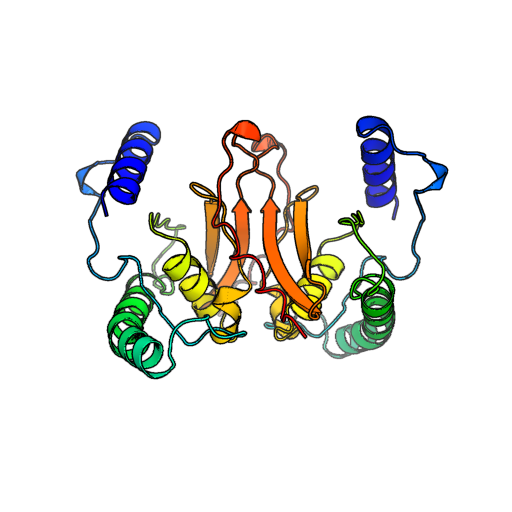4 4.234 1 96.62 96 LEU A CA 1
ATOM 773 C C . LEU A 1 96 ? 6.266 -8.156 5.703 1 96.62 96 LEU A C 1
ATOM 775 O O . LEU A 1 96 ? 6.801 -7.332 6.445 1 96.62 96 LEU A O 1
ATOM 779 N N . GLN A 1 97 ? 5.793 -9.305 6.102 1 95.25 97 GLN A N 1
ATOM 780 C CA . GLN A 1 97 ? 5.926 -9.766 7.477 1 95.25 97 GLN A CA 1
ATOM 781 C C . GLN A 1 97 ? 5.156 -8.867 8.438 1 95.25 97 GLN A C 1
ATOM 783 O O . GLN A 1 97 ? 5.672 -8.484 9.492 1 95.25 97 GLN A O 1
ATOM 788 N N . LEU A 1 98 ? 4.035 -8.5 8.016 1 96.81 98 LEU A N 1
ATOM 789 C CA . LEU A 1 98 ? 3.1 -7.723 8.82 1 96.81 98 LEU A CA 1
ATOM 790 C C . LEU A 1 98 ? 1.951 -8.594 9.312 1 96.81 98 LEU A C 1
ATOM 792 O O . LEU A 1 98 ? 1.694 -9.664 8.75 1 96.81 98 LEU A O 1
ATOM 796 N N . PRO A 1 99 ? 1.286 -8.18 10.383 1 96.06 99 PRO A N 1
ATOM 797 C CA . PRO A 1 99 ? 0.183 -8.992 10.891 1 96.06 99 PRO A CA 1
ATOM 798 C C . PRO A 1 99 ? -0.873 -9.289 9.828 1 96.06 99 PRO A C 1
ATOM 800 O O . PRO A 1 99 ? -1.491 -8.367 9.289 1 96.06 99 PRO A O 1
ATOM 803 N N . PRO A 1 100 ? -1.129 -10.492 9.586 1 93.5 100 PRO A N 1
ATOM 804 C CA . PRO A 1 100 ? -2.029 -10.859 8.492 1 93.5 100 PRO A CA 1
ATOM 805 C C . PRO A 1 100 ? -3.475 -10.438 8.75 1 93.5 100 PRO A C 1
ATOM 807 O O . PRO A 1 100 ? -4.246 -10.25 7.801 1 93.5 100 PRO A O 1
ATOM 810 N N . ALA A 1 101 ? -3.838 -10.305 10.008 1 93 101 ALA A N 1
ATOM 811 C CA . ALA A 1 101 ? -5.207 -9.938 10.367 1 93 101 ALA A CA 1
ATOM 812 C C . ALA A 1 101 ? -5.586 -8.594 9.758 1 93 101 ALA A C 1
ATOM 814 O O . ALA A 1 101 ? -6.773 -8.266 9.641 1 93 101 ALA A O 1
ATOM 815 N N . ALA A 1 102 ? -4.574 -7.867 9.312 1 95.25 102 ALA A N 1
ATOM 816 C CA . ALA A 1 102 ? -4.816 -6.531 8.781 1 95.25 102 ALA A CA 1
ATOM 817 C C . ALA A 1 102 ? -5.191 -6.586 7.305 1 95.25 102 ALA A C 1
ATOM 819 O O . ALA A 1 102 ? -5.445 -5.551 6.68 1 95.25 102 ALA A O 1
ATOM 820 N N . TRP A 1 103 ? -5.328 -7.777 6.695 1 94.75 103 TRP A N 1
ATOM 821 C CA . TRP A 1 103 ? -5.57 -7.883 5.262 1 94.75 103 TRP A CA 1
ATOM 822 C C . TRP A 1 103 ? -6.91 -7.258 4.887 1 94.75 103 TRP A C 1
ATOM 824 O O . TRP A 1 103 ? -7.074 -6.738 3.781 1 94.75 103 TRP A O 1
ATOM 834 N N . THR A 1 104 ? -7.859 -7.223 5.828 1 92.56 104 THR A N 1
ATOM 835 C CA . THR A 1 104 ? -9.164 -6.637 5.547 1 92.56 104 THR A CA 1
ATOM 836 C C . THR A 1 104 ? -9.086 -5.113 5.57 1 92.56 104 THR A C 1
ATOM 838 O O . THR A 1 104 ? -10.047 -4.434 5.191 1 92.56 104 THR A O 1
ATOM 841 N N . ARG A 1 105 ? -7.98 -4.551 5.977 1 94.75 105 ARG A N 1
ATOM 842 C CA . ARG A 1 105 ? -7.809 -3.104 5.984 1 94.75 105 ARG A CA 1
ATOM 843 C C . ARG A 1 105 ? -7.266 -2.607 4.648 1 94.75 105 ARG A C 1
ATOM 845 O O . ARG A 1 105 ? -7.227 -1.401 4.398 1 94.75 105 ARG A O 1
ATOM 852 N N . LEU A 1 106 ? -6.852 -3.518 3.85 1 95.69 106 LEU A N 1
ATOM 853 C CA . LEU A 1 106 ? -6.375 -3.184 2.512 1 95.69 106 LEU A CA 1
ATOM 854 C C . LEU A 1 106 ? -7.492 -3.346 1.482 1 95.69 106 LEU A C 1
ATOM 856 O O . LEU A 1 106 ? -8.266 -4.301 1.549 1 95.69 106 LEU A O 1
ATOM 860 N N . ASN A 1 107 ? -7.57 -2.385 0.592 1 94.06 107 ASN A N 1
ATOM 861 C CA . ASN A 1 107 ? -8.469 -2.463 -0.555 1 94.06 107 ASN A CA 1
ATOM 862 C C . ASN A 1 107 ? -7.699 -2.426 -1.873 1 94.06 107 ASN A C 1
ATOM 864 O O . ASN A 1 107 ? -6.578 -1.917 -1.929 1 94.06 107 ASN A O 1
ATOM 868 N N . LEU A 1 108 ? -8.273 -3.016 -2.834 1 96.25 108 LEU A N 1
ATOM 869 C CA . LEU A 1 108 ? -7.719 -3.012 -4.184 1 96.25 108 LEU A CA 1
ATOM 870 C C . LEU A 1 108 ? -8.82 -2.787 -5.219 1 96.25 108 LEU A C 1
ATOM 872 O O . LEU A 1 108 ? -9.836 -3.484 -5.211 1 96.25 108 LEU A O 1
ATOM 876 N N . ASN A 1 109 ? -8.562 -1.78 -6.039 1 96.19 109 ASN A N 1
ATOM 877 C CA . ASN A 1 109 ? -9.43 -1.668 -7.207 1 96.19 109 ASN A CA 1
ATOM 878 C C . ASN A 1 109 ? -9.234 -2.836 -8.172 1 96.19 109 ASN A C 1
ATOM 880 O O . ASN A 1 109 ? -8.133 -3.377 -8.273 1 96.19 109 ASN A O 1
ATOM 884 N N . HIS A 1 110 ? -10.359 -3.227 -8.844 1 94.44 110 HIS A N 1
ATOM 885 C CA . HIS A 1 110 ? -10.227 -4.289 -9.836 1 94.44 110 HIS A CA 1
ATOM 886 C C . HIS A 1 110 ? -9.273 -3.883 -10.953 1 94.44 110 HIS A C 1
ATOM 888 O O . HIS A 1 110 ? -9.328 -2.754 -11.445 1 94.44 110 HIS A O 1
ATOM 894 N N . GLY A 1 111 ? -8.391 -4.824 -11.266 1 95 111 GLY A N 1
ATOM 895 C CA . GLY A 1 111 ? -7.461 -4.578 -12.359 1 95 111 GLY A CA 1
ATOM 896 C C . GLY A 1 111 ? -6.27 -3.732 -11.953 1 95 111 GLY A C 1
ATOM 897 O O . GLY A 1 111 ? -5.461 -3.342 -12.797 1 95 111 GLY A O 1
ATO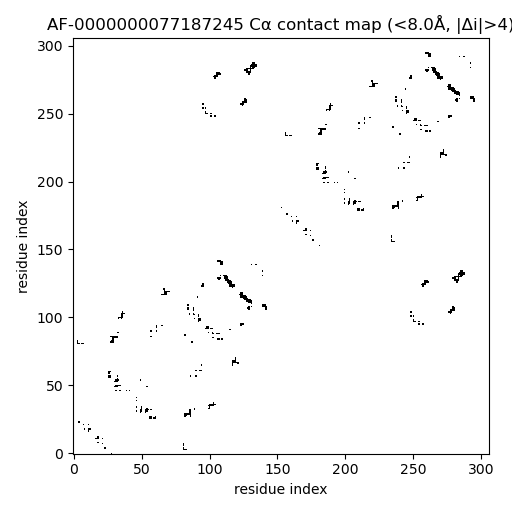M 898 N N . SER A 1 112 ? -6.148 -3.367 -10.672 1 97.12 112 SER A N 1
ATOM 899 C CA . SER A 1 112 ? -5.035 -2.547 -10.211 1 97.12 112 SER A CA 1
ATOM 900 C C . SER A 1 112 ? -3.748 -3.359 -10.125 1 97.12 112 SER A C 1
ATOM 902 O O . SER A 1 112 ? -3.779 -4.59 -10.195 1 97.12 112 SER A O 1
ATOM 904 N N . ILE A 1 113 ? -2.643 -2.641 -9.992 1 97.56 113 ILE A N 1
ATOM 905 C CA . ILE A 1 113 ? -1.33 -3.277 -9.969 1 97.56 113 ILE A CA 1
ATOM 906 C C . ILE A 1 113 ? -0.692 -3.092 -8.594 1 97.56 113 ILE A C 1
ATOM 908 O O . ILE A 1 113 ? -0.677 -1.983 -8.055 1 97.56 113 ILE A O 1
ATOM 912 N N . THR A 1 114 ? -0.303 -4.125 -8.016 1 98.31 114 THR A N 1
ATOM 913 C CA . THR A 1 114 ? 0.53 -4.141 -6.816 1 98.31 114 THR A CA 1
ATOM 914 C C . THR A 1 114 ? 1.908 -4.719 -7.121 1 98.31 114 THR A C 1
ATOM 916 O O . THR A 1 114 ? 2.02 -5.754 -7.781 1 98.31 114 THR A O 1
ATOM 919 N N . TRP A 1 115 ? 2.973 -3.965 -6.633 1 97.75 115 TRP A N 1
ATOM 920 C CA . TRP A 1 115 ? 4.332 -4.352 -6.992 1 97.75 115 TRP A CA 1
ATOM 921 C C . TRP A 1 115 ? 5.195 -4.527 -5.75 1 97.75 115 TRP A C 1
ATOM 923 O O . TRP A 1 115 ? 5.5 -3.555 -5.055 1 97.75 115 TRP A O 1
ATOM 933 N N . LEU A 1 116 ? 5.621 -5.762 -5.555 1 97.38 116 LEU A N 1
ATOM 934 C CA . LEU A 1 116 ? 6.531 -6.137 -4.477 1 97.38 116 LEU A CA 1
ATOM 935 C C . LEU A 1 116 ? 7.887 -6.559 -5.031 1 97.38 116 LEU A C 1
ATOM 937 O O . LEU A 1 116 ? 7.969 -7.125 -6.121 1 97.38 116 LEU A O 1
ATOM 941 N N . THR A 1 117 ? 8.914 -6.285 -4.262 1 96.5 117 THR A N 1
ATOM 942 C CA . THR A 1 117 ? 10.25 -6.77 -4.598 1 96.5 117 THR A CA 1
ATOM 943 C C . THR A 1 117 ? 10.828 -7.59 -3.449 1 96.5 117 THR A C 1
ATOM 945 O O . THR A 1 117 ? 10.859 -7.133 -2.307 1 96.5 117 THR A O 1
ATOM 948 N N . VAL A 1 118 ? 11.195 -8.773 -3.775 1 96.56 118 VAL A N 1
ATOM 949 C CA . VAL A 1 118 ? 11.984 -9.586 -2.855 1 96.56 118 VAL A CA 1
ATOM 950 C C . VAL A 1 118 ? 13.469 -9.43 -3.178 1 96.56 118 VAL A C 1
ATOM 952 O O . VAL A 1 118 ? 13.938 -9.891 -4.223 1 96.56 118 VAL A O 1
ATOM 955 N N . TRP A 1 119 ? 14.156 -8.883 -2.303 1 93.69 119 TRP A N 1
ATOM 956 C CA . TRP A 1 119 ? 15.586 -8.664 -2.502 1 93.69 119 TRP A CA 1
ATOM 957 C C . TRP A 1 119 ? 16.375 -9.93 -2.182 1 93.69 119 TRP A C 1
ATOM 959 O O . TRP A 1 119 ? 15.898 -10.797 -1.449 1 93.69 119 TRP A O 1
ATOM 969 N N . PRO A 1 120 ? 17.578 -10.016 -2.709 1 92.19 120 PRO A N 1
ATOM 970 C CA . PRO A 1 120 ? 18.375 -11.219 -2.441 1 92.19 120 PRO A CA 1
ATOM 971 C C . PRO A 1 120 ? 18.578 -11.477 -0.949 1 92.19 120 PRO A C 1
ATOM 973 O O . PRO A 1 120 ? 18.688 -12.633 -0.531 1 92.19 120 PRO A O 1
ATOM 976 N N . SER A 1 121 ? 18.578 -10.516 -0.096 1 88.5 121 SER A N 1
ATOM 977 C CA . SER A 1 121 ? 18.734 -10.641 1.35 1 88.5 121 SER A CA 1
ATOM 978 C C . SER A 1 121 ? 17.484 -11.234 1.989 1 88.5 121 SER A C 1
ATOM 980 O O . SER A 1 121 ? 17.5 -11.648 3.152 1 88.5 121 SER A O 1
ATOM 982 N N . GLY A 1 122 ? 16.422 -11.242 1.246 1 91.12 122 GLY A N 1
ATOM 983 C CA . GLY A 1 122 ? 15.141 -11.664 1.786 1 91.12 122 GLY A CA 1
ATOM 984 C C . GLY A 1 122 ? 14.266 -10.5 2.221 1 91.12 122 GLY A C 1
ATOM 985 O O . GLY A 1 122 ? 13.094 -10.688 2.553 1 91.12 122 GLY A O 1
ATOM 986 N N . TYR A 1 123 ? 14.867 -9.336 2.211 1 91.88 123 TYR A N 1
ATOM 987 C CA . TYR A 1 123 ? 14.109 -8.125 2.488 1 91.88 123 TYR A CA 1
ATOM 988 C C . TYR A 1 123 ? 13.07 -7.871 1.405 1 91.88 123 TYR A C 1
ATOM 990 O O . TYR A 1 123 ? 13.32 -8.109 0.222 1 91.88 123 TYR A O 1
ATOM 998 N N . VAL A 1 124 ? 11.898 -7.453 1.9 1 95.69 124 VAL A N 1
ATOM 999 C CA . VAL A 1 124 ? 10.82 -7.219 0.946 1 95.69 124 VAL A CA 1
ATOM 1000 C C . VAL A 1 124 ? 10.391 -5.758 1.006 1 95.69 124 VAL A C 1
ATOM 1002 O O . VAL A 1 124 ? 10.242 -5.191 2.092 1 95.69 124 VAL A O 1
ATOM 1005 N N . THR A 1 125 ? 10.234 -5.188 -0.162 1 95.31 125 THR A N 1
ATOM 1006 C CA . THR A 1 125 ? 9.719 -3.824 -0.241 1 95.31 125 THR A CA 1
ATOM 1007 C C . THR A 1 125 ? 8.469 -3.764 -1.114 1 95.31 125 THR A C 1
ATOM 1009 O O . THR A 1 125 ? 8.312 -4.574 -2.029 1 95.31 125 THR A O 1
ATOM 1012 N N . LEU A 1 126 ? 7.637 -2.855 -0.761 1 97 126 LEU A N 1
ATOM 1013 C CA . LEU A 1 126 ? 6.418 -2.588 -1.517 1 97 126 LEU A CA 1
ATOM 1014 C C . LEU A 1 126 ? 6.531 -1.273 -2.281 1 97 126 LEU A C 1
ATOM 1016 O O . LEU A 1 126 ? 6.617 -0.203 -1.674 1 97 126 LEU A O 1
ATOM 1020 N N . ARG A 1 127 ? 6.492 -1.389 -3.566 1 95.75 127 ARG A N 1
ATOM 1021 C CA . ARG A 1 127 ? 6.621 -0.199 -4.402 1 95.75 127 ARG A CA 1
ATOM 1022 C C . ARG A 1 127 ? 5.289 0.533 -4.523 1 95.75 127 ARG A C 1
ATOM 1024 O O . ARG A 1 127 ? 5.25 1.766 -4.516 1 95.75 127 ARG A O 1
ATOM 1031 N N . CYS A 1 128 ? 4.258 -0.222 -4.695 1 97.5 128 CYS A N 1
ATOM 1032 C CA . CYS A 1 128 ? 2.912 0.342 -4.715 1 97.5 128 CYS A CA 1
ATOM 1033 C C . CYS A 1 128 ? 1.868 -0.726 -4.406 1 97.5 128 CYS A C 1
ATOM 1035 O O . CYS A 1 128 ? 2.109 -1.915 -4.621 1 97.5 128 CYS A O 1
ATOM 1037 N N . LEU A 1 129 ? 0.758 -0.275 -3.922 1 98.25 129 LEU A N 1
ATOM 1038 C CA . LEU A 1 129 ? -0.404 -1.114 -3.652 1 98.25 129 LEU A CA 1
ATOM 1039 C C . LEU A 1 129 ? -1.649 -0.551 -4.328 1 98.25 129 LEU A C 1
ATOM 1041 O O . LEU A 1 129 ? -2.059 0.578 -4.043 1 98.25 129 LEU A O 1
ATOM 1045 N N . GLY A 1 130 ? -2.23 -1.369 -5.258 1 97.75 130 GLY A N 1
ATOM 1046 C CA . GLY A 1 130 ? -3.496 -0.977 -5.859 1 97.75 130 GLY A CA 1
ATOM 1047 C C . GLY A 1 130 ? -3.365 0.199 -6.809 1 97.75 130 GLY A C 1
ATOM 1048 O O . GLY A 1 130 ? -4.199 1.105 -6.801 1 97.75 130 GLY A O 1
ATOM 1049 N N . ASP A 1 131 ? -2.266 0.273 -7.574 1 97.81 131 ASP A N 1
ATOM 1050 C CA . ASP A 1 131 ? -2.084 1.316 -8.578 1 97.81 131 ASP A CA 1
ATOM 1051 C C . ASP A 1 131 ? -3.119 1.19 -9.695 1 97.81 131 ASP A C 1
ATOM 1053 O O . ASP A 1 131 ? -3.137 0.197 -10.422 1 97.81 131 ASP A O 1
ATOM 1057 N N . SER A 1 132 ? -3.98 2.174 -9.812 1 97.56 132 SER A N 1
ATOM 1058 C CA . SER A 1 132 ? -5.055 2.135 -10.797 1 97.56 132 SER A CA 1
ATOM 1059 C C . SER A 1 132 ? -5.168 3.457 -11.547 1 97.56 132 SER A C 1
ATOM 1061 O O . SER A 1 132 ? -6.121 3.672 -12.297 1 97.56 132 SER A O 1
ATOM 1063 N N . GLY A 1 133 ? -4.191 4.324 -11.336 1 95.62 133 GLY A N 1
ATOM 1064 C CA . GLY A 1 133 ? -4.227 5.652 -11.93 1 95.62 133 GLY A CA 1
ATOM 1065 C C . GLY A 1 133 ? -4.168 5.629 -13.445 1 95.62 133 GLY A C 1
ATOM 1066 O O . GLY A 1 133 ? -4.52 6.613 -14.102 1 95.62 133 GLY A O 1
ATOM 1067 N N . PHE A 1 134 ? -3.74 4.555 -13.984 1 94.75 134 PHE A N 1
ATOM 1068 C CA . PHE A 1 134 ? -3.641 4.422 -15.43 1 94.75 134 PHE A CA 1
ATOM 1069 C C . PHE A 1 134 ? -5.012 4.172 -16.047 1 94.75 134 PHE A C 1
ATOM 1071 O O . PHE A 1 134 ? -5.176 4.266 -17.266 1 94.75 134 PHE A O 1
ATOM 1078 N N . MET A 1 135 ? -6.074 3.836 -15.227 1 95.81 135 MET A N 1
ATOM 1079 C CA . MET A 1 135 ? -7.426 3.57 -15.703 1 95.81 135 MET A CA 1
ATOM 1080 C C . MET A 1 135 ? -8.281 4.832 -15.648 1 95.81 135 MET A C 1
ATOM 1082 O O . MET A 1 135 ? -8.133 5.645 -14.734 1 95.81 135 MET A O 1
ATOM 1086 N N . PRO A 1 136 ? -9.219 4.926 -16.641 1 94.81 136 PRO A N 1
ATOM 1087 C CA . PRO A 1 136 ? -10.195 6.004 -16.469 1 94.81 136 PRO A CA 1
ATOM 1088 C C . PRO A 1 136 ? -11.008 5.875 -15.18 1 94.81 136 PRO A C 1
ATOM 1090 O O . PRO A 1 136 ? -11.414 4.77 -14.812 1 94.81 136 PRO A O 1
ATOM 1093 N N . VAL A 1 137 ? -11.148 6.977 -14.539 1 92.06 137 VAL A N 1
ATOM 1094 C CA . VAL A 1 137 ? -11.805 6.996 -13.234 1 92.06 137 VAL A CA 1
ATOM 1095 C C . VAL A 1 137 ? -13.18 6.34 -13.336 1 92.06 137 VAL A C 1
ATOM 1097 O O . VAL A 1 137 ? -13.625 5.668 -12.406 1 92.06 137 VAL A O 1
ATOM 1100 N N . THR A 1 138 ? -13.883 6.457 -14.445 1 94.75 138 THR A N 1
ATOM 1101 C CA . THR A 1 138 ? -15.234 5.949 -14.641 1 94.75 138 THR A CA 1
ATOM 1102 C C . THR A 1 138 ? -15.227 4.426 -14.75 1 94.75 138 THR A C 1
ATOM 1104 O O . THR A 1 138 ? -16.281 3.789 -14.664 1 94.75 138 THR A O 1
ATOM 1107 N N . GLU A 1 139 ? -14.055 3.908 -14.906 1 94.81 139 GLU A N 1
ATOM 1108 C CA . GLU A 1 139 ? -13.961 2.465 -15.102 1 94.81 139 GLU A CA 1
ATOM 1109 C C . GLU A 1 139 ? -13.43 1.776 -13.844 1 94.81 139 GLU A C 1
ATOM 1111 O O . GLU A 1 139 ? -13.25 0.557 -13.828 1 94.81 139 GLU A O 1
ATOM 1116 N N . ILE A 1 140 ? -13.148 2.57 -12.867 1 94.19 140 ILE A N 1
ATOM 1117 C CA . ILE A 1 140 ? -12.617 2.004 -11.633 1 94.19 140 ILE A CA 1
ATOM 1118 C C . ILE A 1 140 ? -13.75 1.377 -10.82 1 94.19 140 ILE A C 1
ATOM 1120 O O . ILE A 1 140 ? -14.781 2.016 -10.578 1 94.19 140 ILE A O 1
ATOM 1124 N N . THR A 1 141 ? -13.594 0.143 -10.445 1 91.88 141 THR A N 1
ATOM 1125 C CA . THR A 1 141 ? -14.531 -0.573 -9.586 1 91.88 141 THR A CA 1
ATOM 1126 C C . THR A 1 141 ? -13.797 -1.277 -8.445 1 91.88 141 THR A C 1
ATOM 1128 O O . THR A 1 141 ? -12.586 -1.489 -8.523 1 91.88 141 THR A O 1
ATOM 1131 N N . HIS A 1 142 ? -14.469 -1.443 -7.355 1 88.38 142 HIS A N 1
ATOM 1132 C CA . HIS A 1 142 ? -13.914 -2.107 -6.18 1 88.38 142 HIS A CA 1
ATOM 1133 C C . HIS A 1 142 ? -15.008 -2.773 -5.352 1 88.38 142 HIS A C 1
ATOM 1135 O O . HIS A 1 142 ? -16.188 -2.621 -5.648 1 88.38 142 HIS A O 1
ATOM 1141 N N . ARG A 1 143 ? -14.5 -3.457 -4.387 1 75.88 143 ARG A N 1
ATOM 1142 C CA . ARG A 1 143 ? -15.461 -4.074 -3.477 1 75.88 143 ARG A CA 1
ATOM 1143 C C . ARG A 1 143 ? -16.219 -3.021 -2.678 1 75.88 143 ARG A C 1
ATOM 1145 O O . ARG A 1 143 ? -15.633 -2.021 -2.25 1 75.88 143 ARG A O 1
ATOM 1152 N N . ARG A 1 144 ? -17.516 -3.021 -2.732 1 61.41 144 ARG A N 1
ATOM 1153 C CA . ARG A 1 144 ? -1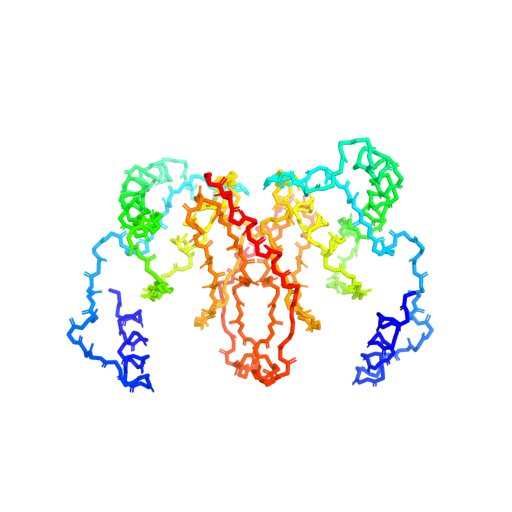8.328 -2.09 -1.955 1 61.41 144 ARG A CA 1
ATOM 1154 C C . ARG A 1 144 ? -18.453 -2.555 -0.509 1 61.41 144 ARG A C 1
ATOM 1156 O O . ARG A 1 144 ? -18.859 -3.693 -0.25 1 61.41 144 ARG A O 1
ATOM 1163 N N . PRO A 1 145 ? -17.75 -1.725 0.409 1 58.03 145 PRO A N 1
ATOM 1164 C CA . PRO A 1 145 ? -17.984 -2.139 1.795 1 58.03 145 PRO A CA 1
ATOM 1165 C C . PRO A 1 145 ? -19.469 -2.264 2.133 1 58.03 145 PRO A C 1
ATOM 1167 O O . PRO A 1 145 ? -20.297 -1.53 1.582 1 58.03 145 PRO A O 1
ATOM 1170 N N . SER A 1 146 ? -19.797 -3.359 2.67 1 53.75 146 SER A N 1
ATOM 1171 C CA . SER A 1 146 ? -21.172 -3.469 3.137 1 53.75 146 SER A CA 1
ATOM 1172 C C . SER A 1 146 ? -21.516 -2.357 4.125 1 53.75 146 SER A C 1
ATOM 1174 O O . SER A 1 146 ? -20.688 -1.992 4.961 1 53.75 146 SER A O 1
ATOM 1176 N N . PRO A 1 147 ? -22.5 -1.568 3.766 1 50.06 147 PRO A N 1
ATOM 1177 C CA . PRO A 1 147 ? -22.875 -0.528 4.73 1 50.06 147 PRO A CA 1
ATOM 1178 C C . PRO A 1 147 ? -22.906 -1.043 6.168 1 50.06 147 PRO A C 1
ATOM 1180 O O . PRO A 1 147 ? -23.266 -2.197 6.402 1 50.06 147 PRO A O 1
ATOM 1183 N N . ALA A 1 148 ? -21.984 -0.385 6.988 1 46.75 148 ALA A N 1
ATOM 1184 C CA . ALA A 1 148 ? -22.156 -0.74 8.391 1 46.75 148 ALA A CA 1
ATOM 1185 C C . ALA A 1 148 ? -23.641 -0.789 8.773 1 46.75 148 ALA A C 1
ATOM 1187 O O . ALA A 1 148 ? -24.406 0.105 8.406 1 46.75 148 ALA A O 1
ATOM 1188 N N . LYS A 1 149 ? -24.094 -1.984 9.117 1 41.78 149 LYS A N 1
ATOM 1189 C CA . LYS A 1 149 ? -25.453 -2.021 9.617 1 41.78 149 LYS A CA 1
ATOM 1190 C C . LYS A 1 149 ? -25.703 -0.923 10.648 1 41.78 149 LYS A C 1
ATOM 1192 O O . LYS A 1 149 ? -24.922 -0.771 11.594 1 41.78 149 LYS A O 1
ATOM 1197 N N . SER A 1 150 ? -26.359 0.087 10.266 1 30.92 150 SER A N 1
ATOM 1198 C CA . SER A 1 150 ? -26.859 0.984 11.305 1 30.92 150 SER A CA 1
ATOM 1199 C C . SER A 1 150 ? -27.281 0.21 12.547 1 30.92 150 SER A C 1
ATOM 1201 O O . SER A 1 150 ? -28.094 -0.717 12.469 1 30.92 150 SER A O 1
ATOM 1203 N N . VAL A 1 151 ? -26.375 0.04 13.477 1 32.19 151 VAL A N 1
ATOM 1204 C CA . VAL A 1 151 ? -26.906 -0.448 14.75 1 32.19 151 VAL A CA 1
ATOM 1205 C C . VAL A 1 151 ? -28.141 0.356 15.133 1 32.19 151 VAL A C 1
ATOM 1207 O O . VAL A 1 151 ? -28.047 1.555 15.414 1 32.19 151 VAL A O 1
ATOM 1210 N N . SER A 1 152 ? -29.172 0.003 14.523 1 27.78 152 SER A N 1
ATOM 1211 C CA . SER A 1 152 ? -30.406 0.489 15.148 1 27.78 152 SER A CA 1
ATOM 1212 C C . SER A 1 152 ? -30.344 0.368 16.672 1 27.78 152 SER A C 1
ATOM 1214 O O . SER A 1 152 ? -30.078 -0.713 17.203 1 27.78 152 SER A O 1
ATOM 1216 N N . ASN A 1 153 ? -30.047 1.445 17.312 1 26.84 153 ASN A N 1
ATOM 1217 C CA . ASN A 1 153 ? -30.578 1.464 18.672 1 26.84 153 ASN A CA 1
ATOM 1218 C C . ASN A 1 153 ? -32.031 1.011 18.703 1 26.84 153 ASN A C 1
ATOM 1220 O O . ASN A 1 153 ? -32.844 1.479 17.906 1 26.84 153 ASN A O 1
ATOM 1224 N N . MET B 1 1 ? 9.914 23.422 3.102 1 74.75 1 MET B N 1
ATOM 1225 C CA . MET B 1 1 ? 10.039 22.359 2.105 1 74.75 1 MET B CA 1
ATOM 1226 C C . MET B 1 1 ? 9.555 22.828 0.741 1 74.75 1 MET B C 1
ATOM 1228 O O . MET B 1 1 ? 8.391 22.641 0.394 1 74.75 1 MET B O 1
ATOM 1232 N N . PRO B 1 2 ? 10.352 23.375 0.028 1 82.81 2 PRO B N 1
ATOM 1233 C CA . PRO B 1 2 ? 9.953 24.125 -1.17 1 82.81 2 PRO B CA 1
ATOM 1234 C C . PRO B 1 2 ? 9.25 23.234 -2.199 1 82.81 2 PRO B C 1
ATOM 1236 O O . PRO B 1 2 ? 8.25 23.656 -2.791 1 82.81 2 PRO B O 1
ATOM 1239 N N . ARG B 1 3 ? 9.719 22.062 -2.41 1 86.5 3 ARG B N 1
ATOM 1240 C CA . ARG B 1 3 ? 9.117 21.203 -3.428 1 86.5 3 ARG B CA 1
ATOM 1241 C C . ARG B 1 3 ? 7.691 20.828 -3.051 1 86.5 3 ARG B C 1
ATOM 1243 O O . ARG B 1 3 ? 6.793 20.828 -3.898 1 86.5 3 ARG B O 1
ATOM 1250 N N . ALA B 1 4 ? 7.434 20.469 -1.788 1 89.31 4 ALA B N 1
ATOM 1251 C CA . ALA B 1 4 ? 6.094 20.109 -1.331 1 89.31 4 ALA B CA 1
ATOM 1252 C C . ALA B 1 4 ? 5.141 21.297 -1.44 1 89.31 4 ALA B C 1
ATOM 1254 O O . ALA B 1 4 ? 3.98 21.141 -1.824 1 89.31 4 ALA B O 1
ATOM 1255 N N . GLU B 1 5 ? 5.691 22.422 -1.11 1 90.56 5 GLU B N 1
ATOM 1256 C CA . GLU B 1 5 ? 4.879 23.641 -1.192 1 90.56 5 GLU B CA 1
ATOM 1257 C C . GLU B 1 5 ? 4.5 23.953 -2.637 1 90.56 5 GLU B C 1
ATOM 1259 O O . GLU B 1 5 ? 3.354 24.297 -2.922 1 90.56 5 GLU B O 1
ATOM 1264 N N . GLU B 1 6 ? 5.434 23.859 -3.486 1 92.56 6 GLU B N 1
ATOM 1265 C CA . GLU B 1 6 ? 5.168 24.094 -4.906 1 92.56 6 GLU B CA 1
ATOM 1266 C C . GLU B 1 6 ? 4.117 23.109 -5.43 1 92.56 6 GLU B C 1
ATOM 1268 O O . GLU B 1 6 ? 3.189 23.516 -6.137 1 92.56 6 GLU B O 1
ATOM 1273 N N . THR B 1 7 ? 4.258 21.859 -5.07 1 93.62 7 THR B N 1
ATOM 1274 C CA . THR B 1 7 ? 3.291 20.844 -5.477 1 93.62 7 THR B CA 1
ATOM 1275 C C . THR B 1 7 ? 1.904 21.172 -4.926 1 93.62 7 THR B C 1
ATOM 1277 O O . THR B 1 7 ? 0.909 21.078 -5.648 1 93.62 7 THR B O 1
ATOM 1280 N N . ALA B 1 8 ? 1.856 21.562 -3.688 1 94.12 8 ALA B N 1
ATOM 1281 C CA . ALA B 1 8 ? 0.583 21.891 -3.051 1 94.12 8 ALA B CA 1
ATOM 1282 C C . ALA B 1 8 ? -0.099 23.062 -3.76 1 94.12 8 ALA B C 1
ATOM 1284 O O . ALA B 1 8 ? -1.311 23.031 -3.984 1 94.12 8 ALA B O 1
ATOM 1285 N N . MET B 1 9 ? 0.7 24.016 -4.117 1 93.81 9 MET B N 1
ATOM 1286 C CA . MET B 1 9 ? 0.152 25.188 -4.789 1 93.81 9 MET B CA 1
ATOM 1287 C C . MET B 1 9 ? -0.444 24.812 -6.141 1 93.81 9 MET B C 1
ATOM 1289 O O . MET B 1 9 ? -1.511 25.312 -6.516 1 93.81 9 MET B O 1
ATOM 1293 N N . ILE B 1 10 ? 0.208 23.953 -6.883 1 95.12 10 ILE B N 1
ATOM 1294 C CA . ILE B 1 10 ? -0.285 23.484 -8.172 1 95.12 10 ILE B CA 1
ATOM 1295 C C . ILE B 1 10 ? -1.607 22.75 -7.984 1 95.12 10 ILE B C 1
ATOM 1297 O O . ILE B 1 10 ? -2.559 22.953 -8.742 1 95.12 10 ILE B O 1
ATOM 1301 N N . ILE B 1 11 ? -1.681 21.922 -6.949 1 95 11 ILE B N 1
ATOM 1302 C CA . ILE B 1 11 ? -2.881 21.141 -6.664 1 95 11 ILE B CA 1
ATOM 1303 C C . ILE B 1 11 ? -4.039 22.094 -6.34 1 95 11 ILE B C 1
ATOM 1305 O O . ILE B 1 11 ? -5.141 21.938 -6.879 1 95 11 ILE B O 1
ATOM 1309 N N . VAL B 1 12 ? -3.801 23.031 -5.477 1 95.19 12 VAL B N 1
ATOM 1310 C CA . VAL B 1 12 ? -4.82 24 -5.078 1 95.19 12 VAL B CA 1
ATOM 1311 C C . VAL B 1 12 ? -5.375 24.703 -6.312 1 95.19 12 VAL B C 1
ATOM 1313 O O . VAL B 1 12 ? -6.59 24.875 -6.449 1 95.19 12 VAL B O 1
ATOM 1316 N N . LYS B 1 13 ? -4.52 25.078 -7.176 1 95.31 13 LYS B N 1
ATOM 1317 C CA . LYS B 1 13 ? -4.906 25.766 -8.406 1 95.31 13 LYS B CA 1
ATOM 1318 C C . LYS B 1 13 ? -5.719 24.859 -9.312 1 95.31 13 LYS B C 1
ATOM 1320 O O . LYS B 1 13 ? -6.781 25.234 -9.805 1 95.31 13 LYS B O 1
ATOM 1325 N N . GLN B 1 14 ? -5.246 23.625 -9.508 1 95.25 14 GLN B N 1
ATOM 1326 C CA . GLN B 1 14 ? -5.887 22.703 -10.438 1 95.25 14 GLN B CA 1
ATOM 1327 C C . GLN B 1 14 ? -7.262 22.281 -9.93 1 95.25 14 GLN B C 1
ATOM 1329 O O . GLN B 1 14 ? -8.18 22.047 -10.727 1 95.25 14 GLN B O 1
ATOM 1334 N N . LEU B 1 15 ? -7.422 22.219 -8.664 1 94.38 15 LEU B N 1
ATOM 1335 C CA . LEU B 1 15 ? -8.68 21.781 -8.078 1 94.38 15 LEU B CA 1
ATOM 1336 C C . LEU B 1 15 ? -9.578 22.969 -7.75 1 94.38 15 LEU B C 1
ATOM 1338 O O . LEU B 1 15 ? -10.68 22.797 -7.223 1 94.38 15 LEU B O 1
ATOM 1342 N N . ASN B 1 16 ? -9.086 24.047 -8.07 1 95.38 16 ASN B N 1
ATOM 1343 C CA . ASN B 1 16 ? -9.812 25.281 -7.801 1 95.38 16 ASN B CA 1
ATOM 1344 C C . ASN B 1 16 ? -10.227 25.391 -6.336 1 95.38 16 ASN B C 1
ATOM 1346 O O . ASN B 1 16 ? -11.375 25.688 -6.031 1 95.38 16 ASN B O 1
ATOM 1350 N N . LEU B 1 17 ? -9.32 25.094 -5.492 1 94.06 17 LEU B N 1
ATOM 1351 C CA . LEU B 1 17 ? -9.531 25.219 -4.059 1 94.06 17 LEU B CA 1
ATOM 1352 C C . LEU B 1 17 ? -9.164 26.625 -3.574 1 94.06 17 LEU B C 1
ATOM 1354 O O . LEU B 1 17 ? -8.359 27.312 -4.207 1 94.06 17 LEU B O 1
ATOM 1358 N N . ASP B 1 18 ? -9.797 26.969 -2.547 1 93.38 18 ASP B N 1
ATOM 1359 C CA . ASP B 1 18 ? -9.453 28.234 -1.902 1 93.38 18 ASP B CA 1
ATOM 1360 C C . ASP B 1 18 ? -8.023 28.203 -1.369 1 93.38 18 ASP B C 1
ATOM 1362 O O . ASP B 1 18 ? -7.695 27.391 -0.499 1 93.38 18 ASP B O 1
ATOM 1366 N N . PRO B 1 19 ? -7.211 29.062 -1.86 1 91.19 19 PRO B N 1
ATOM 1367 C CA . PRO B 1 19 ? -5.812 29.078 -1.415 1 91.19 19 PRO B CA 1
ATOM 1368 C C . PRO B 1 19 ? -5.68 29.297 0.09 1 91.19 19 PRO B C 1
ATOM 1370 O O . PRO B 1 19 ? -4.68 28.891 0.689 1 91.19 19 PRO B O 1
ATOM 1373 N N . LEU B 1 20 ? -6.613 29.922 0.68 1 91.06 20 LEU B N 1
ATOM 1374 C CA . LEU B 1 20 ? -6.578 30.188 2.113 1 91.06 20 LEU B CA 1
ATOM 1375 C C . LEU B 1 20 ? -6.707 28.891 2.912 1 91.06 20 LEU B C 1
ATOM 1377 O O . LEU B 1 20 ? -6.391 28.859 4.102 1 91.06 20 LEU B O 1
ATOM 1381 N N . LYS B 1 21 ? -7.117 27.906 2.27 1 89.44 21 LYS B N 1
ATOM 1382 C CA . LYS B 1 21 ? -7.281 26.609 2.932 1 89.44 21 LYS B CA 1
ATOM 1383 C C . LYS B 1 21 ? -5.965 25.844 2.971 1 89.44 21 LYS B C 1
ATOM 1385 O O . LYS B 1 21 ? -5.836 24.859 3.697 1 89.44 21 LYS B O 1
ATOM 1390 N N . MET B 1 22 ? -5.016 26.297 2.18 1 91.5 22 MET B N 1
ATOM 1391 C CA . MET B 1 22 ? -3.693 25.688 2.221 1 91.5 22 MET B CA 1
ATOM 1392 C C . MET B 1 22 ? -2.895 26.188 3.418 1 91.5 22 MET B C 1
ATOM 1394 O O . MET B 1 22 ? -2.75 27.391 3.611 1 91.5 22 MET B O 1
ATOM 1398 N N . LYS B 1 23 ? -2.428 25.297 4.227 1 92.19 23 LYS B N 1
ATOM 1399 C CA . LYS B 1 23 ? -1.632 25.641 5.398 1 92.19 23 LYS B CA 1
ATOM 1400 C C . LYS B 1 23 ? -0.314 24.875 5.418 1 92.19 23 LYS B C 1
ATOM 1402 O O . LYS B 1 23 ? -0.276 23.688 5.07 1 92.19 23 LYS B O 1
ATOM 1407 N N . ARG B 1 24 ? 0.666 25.594 5.797 1 92.44 24 ARG B N 1
ATOM 1408 C CA . ARG B 1 24 ? 1.947 24.938 6.062 1 92.44 24 ARG B CA 1
ATOM 1409 C C . ARG B 1 24 ? 1.984 24.359 7.473 1 92.44 24 ARG B C 1
ATOM 1411 O O . ARG B 1 24 ? 1.603 25.031 8.438 1 92.44 24 ARG B O 1
ATOM 1418 N N . CYS B 1 25 ? 2.428 23.156 7.52 1 94.25 25 CYS B N 1
ATOM 1419 C CA . CYS B 1 25 ? 2.482 22.516 8.828 1 94.25 25 CYS B CA 1
ATOM 1420 C C . CYS B 1 25 ? 3.922 22.219 9.234 1 94.25 25 CYS B C 1
ATOM 1422 O O . CYS B 1 25 ? 4.641 21.5 8.531 1 94.25 25 CYS B O 1
ATOM 1424 N N . THR B 1 26 ? 4.301 22.656 10.375 1 94.25 26 THR B N 1
ATOM 1425 C CA . THR B 1 26 ? 5.672 22.516 10.852 1 94.25 26 THR B CA 1
ATOM 1426 C C . THR B 1 26 ? 5.918 21.109 11.375 1 94.25 26 THR B C 1
ATOM 1428 O O . THR B 1 26 ? 7.059 20.734 11.648 1 94.25 26 THR B O 1
ATOM 1431 N N . LEU B 1 27 ? 4.926 20.344 11.516 1 96 27 LEU B N 1
ATOM 1432 C CA . LEU B 1 27 ? 5.066 18.984 12.031 1 96 27 LEU B CA 1
ATOM 1433 C C . LEU B 1 27 ? 5.422 18.016 10.914 1 96 27 LEU B C 1
ATOM 1435 O O . LEU B 1 27 ? 5.863 16.891 11.18 1 96 27 LEU B O 1
ATOM 1439 N N . LEU B 1 28 ? 5.305 18.406 9.641 1 95.5 28 LEU B N 1
ATOM 1440 C CA . LEU B 1 28 ? 5.277 17.438 8.555 1 95.5 28 LEU B CA 1
ATOM 1441 C C . LEU B 1 28 ? 6.582 17.469 7.766 1 95.5 28 LEU B C 1
ATOM 1443 O O . LEU B 1 28 ? 6.766 16.688 6.828 1 95.5 28 LEU B O 1
ATOM 1447 N N . PRO B 1 29 ? 7.492 18.312 8.094 1 93.44 29 PRO B N 1
ATOM 1448 C CA . PRO B 1 29 ? 8.766 18.25 7.367 1 93.44 29 PRO B CA 1
ATOM 1449 C C . PRO B 1 29 ? 9.414 16.875 7.438 1 93.44 29 PRO B C 1
ATOM 1451 O O . PRO B 1 29 ? 9.188 16.125 8.398 1 93.44 29 PRO B O 1
ATOM 1454 N N . GLU B 1 30 ? 10.227 16.625 6.441 1 92.5 30 GLU B N 1
ATOM 1455 C CA . GLU B 1 30 ? 10.906 15.344 6.328 1 92.5 30 GLU B CA 1
ATOM 1456 C C . GLU B 1 30 ? 11.711 15.039 7.59 1 92.5 30 GLU B C 1
ATOM 1458 O O . GLU B 1 30 ? 12.25 15.945 8.227 1 92.5 30 GLU B O 1
ATOM 1463 N N . GLY B 1 31 ? 11.719 13.781 7.91 1 93.19 31 GLY B N 1
ATOM 1464 C CA . GLY B 1 31 ? 12.469 13.312 9.062 1 93.19 31 GLY B CA 1
ATOM 1465 C C . GLY B 1 31 ? 12.477 11.797 9.203 1 93.19 31 GLY B C 1
ATOM 1466 O O . GLY B 1 31 ? 12.016 11.086 8.305 1 93.19 31 GLY B O 1
ATOM 1467 N N . THR B 1 32 ? 13.156 11.352 10.234 1 93.81 32 THR B N 1
ATOM 1468 C CA . THR B 1 32 ? 13.242 9.93 10.555 1 93.81 32 THR B CA 1
ATOM 1469 C C . THR B 1 32 ? 12.344 9.586 11.742 1 93.81 32 THR B C 1
ATOM 1471 O O . THR B 1 32 ? 12.758 9.711 12.898 1 93.81 32 THR B O 1
ATOM 1474 N N . PRO B 1 33 ? 11.234 9.062 11.43 1 93.44 33 PRO B N 1
ATOM 1475 C CA . PRO B 1 33 ? 10.195 8.969 12.461 1 93.44 33 PRO B CA 1
ATOM 1476 C C . PRO B 1 33 ? 10.453 7.832 13.445 1 93.44 33 PRO B C 1
ATOM 1478 O O . PRO B 1 33 ? 10.016 7.906 14.602 1 93.44 33 PRO B O 1
ATOM 1481 N N . TYR B 1 34 ? 11.109 6.836 13.07 1 93.38 34 TYR B N 1
ATOM 1482 C CA . TYR B 1 34 ? 11.188 5.59 13.828 1 93.38 34 TYR B CA 1
ATOM 1483 C C . TYR B 1 34 ? 12.32 4.715 13.32 1 93.38 34 TYR B C 1
ATOM 1485 O O . TYR B 1 34 ? 12.695 4.789 12.148 1 93.38 34 TYR B O 1
ATOM 1493 N N . PRO B 1 35 ? 12.859 3.969 14.234 1 90.75 35 PRO B N 1
ATOM 1494 C CA . PRO B 1 35 ? 13.844 3.016 13.719 1 90.75 35 PRO B CA 1
ATOM 1495 C C . PRO B 1 35 ? 13.258 2.094 12.648 1 90.75 35 PRO B C 1
ATOM 1497 O O . PRO B 1 35 ? 12.156 1.566 12.812 1 90.75 35 PRO B O 1
ATOM 1500 N N . GLY B 1 36 ? 14.047 2.051 11.539 1 87.12 36 GLY B N 1
ATOM 1501 C CA . GLY B 1 36 ? 13.602 1.187 10.453 1 87.12 36 GLY B CA 1
ATOM 1502 C C . GLY B 1 36 ? 14.141 -0.229 10.562 1 87.12 36 GLY B C 1
ATOM 1503 O O . GLY B 1 36 ? 15.156 -0.466 11.219 1 87.12 36 GLY B O 1
ATOM 1504 N N . ASP B 1 37 ? 13.422 -1.186 9.93 1 83.25 37 ASP B N 1
ATOM 1505 C CA . ASP B 1 37 ? 13.875 -2.562 9.773 1 83.25 37 ASP B CA 1
ATOM 1506 C C . ASP B 1 37 ? 13.852 -2.984 8.305 1 83.25 37 ASP B C 1
ATOM 1508 O O . ASP B 1 37 ? 12.781 -3.174 7.727 1 83.25 37 ASP B O 1
ATOM 1512 N N . PRO B 1 38 ? 15.148 -3.215 7.785 1 76.12 38 PRO B N 1
ATOM 1513 C CA . PRO B 1 38 ? 16.453 -3.133 8.445 1 76.12 38 PRO B CA 1
ATOM 1514 C C . PRO B 1 38 ? 16.891 -1.694 8.719 1 76.12 38 PRO B C 1
ATOM 1516 O O . PRO B 1 38 ? 16.344 -0.759 8.125 1 76.12 38 PRO B O 1
ATOM 1519 N N . PRO B 1 39 ? 17.891 -1.61 9.633 1 71.94 39 PRO B N 1
ATOM 1520 C CA . PRO B 1 39 ? 18.344 -0.259 9.977 1 71.94 39 PRO B CA 1
ATOM 1521 C C . PRO B 1 39 ? 19.109 0.414 8.852 1 71.94 39 PRO B C 1
ATOM 1523 O O . PRO B 1 39 ? 19.641 -0.267 7.965 1 71.94 39 PRO B O 1
ATOM 1526 N N . SER B 1 40 ? 19.031 1.742 8.938 1 74.62 40 SER B N 1
ATOM 1527 C CA . SER B 1 40 ? 19.828 2.545 8.008 1 74.62 40 SER B CA 1
ATOM 1528 C C . SER B 1 40 ? 21.328 2.367 8.258 1 74.62 40 SER B C 1
ATOM 1530 O O . SER B 1 40 ? 21.719 1.849 9.305 1 74.62 40 SER B O 1
ATOM 1532 N N . LYS B 1 41 ? 21.984 2.721 7.227 1 77.25 41 LYS B N 1
ATOM 1533 C CA . LYS B 1 41 ? 23.438 2.602 7.293 1 77.25 41 LYS B CA 1
ATOM 1534 C C . LYS B 1 41 ? 24.031 3.666 8.211 1 77.25 41 LYS B C 1
ATOM 1536 O O . LYS B 1 41 ? 25.219 3.623 8.531 1 77.25 41 LYS B O 1
ATOM 1541 N N . ARG B 1 42 ? 23.234 4.531 8.719 1 79.75 42 ARG B N 1
ATOM 1542 C CA . ARG B 1 42 ? 23.688 5.582 9.617 1 79.75 42 ARG B CA 1
ATOM 1543 C C . ARG B 1 42 ? 24.094 5.012 10.969 1 79.75 42 ARG B C 1
ATOM 1545 O O . ARG B 1 42 ? 23.703 3.895 11.32 1 79.75 42 ARG B O 1
ATOM 1552 N N . SER B 1 43 ? 24.953 5.762 11.594 1 86.88 43 SER B N 1
ATOM 1553 C CA . SER B 1 43 ? 25.359 5.32 12.922 1 86.88 43 SER B CA 1
ATOM 1554 C C . SER B 1 43 ? 24.172 5.238 13.875 1 86.88 43 SER B C 1
ATOM 1556 O O . SER B 1 43 ? 23.219 6.004 13.75 1 86.88 43 SER B O 1
ATOM 1558 N N . ALA B 1 44 ? 24.375 4.371 14.836 1 85.75 44 ALA B N 1
ATOM 1559 C CA . ALA B 1 44 ? 23.312 4.168 15.82 1 85.75 44 ALA B CA 1
ATOM 1560 C C . ALA B 1 44 ? 23.016 5.465 16.562 1 85.75 44 ALA B C 1
ATOM 1562 O O . ALA B 1 44 ? 21.844 5.789 16.797 1 85.75 44 ALA B O 1
ATOM 1563 N N . ARG B 1 45 ? 24.031 6.137 16.906 1 89.12 45 ARG B N 1
ATOM 1564 C CA . ARG B 1 45 ? 23.875 7.379 17.656 1 89.12 45 ARG B CA 1
ATOM 1565 C C . ARG B 1 45 ? 23.141 8.422 16.828 1 89.12 45 ARG B C 1
ATOM 1567 O O . ARG B 1 45 ? 22.219 9.086 17.312 1 89.12 45 ARG B O 1
ATOM 1574 N N . SER B 1 46 ? 23.531 8.578 15.625 1 90.19 46 SER B N 1
ATOM 1575 C CA . SER B 1 46 ? 22.891 9.531 14.727 1 90.19 46 SER B CA 1
ATOM 1576 C C . SER B 1 46 ? 21.422 9.195 14.516 1 90.19 46 SER B C 1
ATOM 1578 O O . SER B 1 46 ? 20.562 10.094 14.523 1 90.19 46 SER B O 1
ATOM 1580 N N . LEU B 1 47 ? 21.234 7.965 14.438 1 89.5 47 LEU B N 1
ATOM 1581 C CA . LEU B 1 47 ? 19.859 7.516 14.242 1 89.5 47 LEU B CA 1
ATOM 1582 C C . LEU B 1 47 ? 19.016 7.773 15.492 1 89.5 47 LEU B C 1
ATOM 1584 O O . LEU B 1 47 ? 17.875 8.234 15.391 1 89.5 47 LEU B O 1
ATOM 1588 N N . ASP B 1 48 ? 19.578 7.504 16.562 1 90.25 48 ASP B N 1
ATOM 1589 C CA . ASP B 1 48 ? 18.875 7.723 17.812 1 90.25 48 ASP B CA 1
ATOM 1590 C C . ASP B 1 48 ? 18.484 9.195 17.984 1 90.25 48 ASP B C 1
ATOM 1592 O O . ASP B 1 48 ? 17.375 9.5 18.406 1 90.25 48 ASP B O 1
ATOM 1596 N N . LEU B 1 49 ? 19.406 10.055 17.688 1 93 49 LEU B N 1
ATOM 1597 C CA . LEU B 1 49 ? 19.141 11.492 17.766 1 93 49 LEU B CA 1
ATOM 1598 C C . LEU B 1 49 ? 18.031 11.898 16.797 1 93 49 LEU B C 1
ATOM 1600 O O . LEU B 1 49 ? 17.172 12.719 17.125 1 93 49 LEU B O 1
ATOM 1604 N N . ALA B 1 50 ? 18.062 11.352 15.672 1 92.38 50 ALA B N 1
ATOM 1605 C CA . ALA B 1 50 ? 17.062 11.664 14.648 1 92.38 50 ALA B CA 1
ATOM 1606 C C . ALA B 1 50 ? 15.672 11.219 15.102 1 92.38 50 ALA B C 1
ATOM 1608 O O . ALA B 1 50 ? 14.703 11.969 14.953 1 92.38 50 ALA B O 1
ATOM 1609 N N . TYR B 1 51 ? 15.625 10.039 15.727 1 92 51 TYR B N 1
ATOM 1610 C CA . TYR B 1 51 ? 14.352 9.508 16.203 1 92 51 TYR B CA 1
ATOM 1611 C C . TYR B 1 51 ? 13.781 10.391 17.312 1 92 51 TYR B C 1
ATOM 1613 O O . TYR B 1 51 ? 12.578 10.648 17.344 1 92 51 TYR B O 1
ATOM 1621 N N . GLN B 1 52 ? 14.625 10.828 18.125 1 94.06 52 GLN B N 1
ATOM 1622 C CA . GLN B 1 52 ? 14.188 11.648 19.25 1 94.06 52 GLN B CA 1
ATOM 1623 C C . GLN B 1 52 ? 13.656 13 18.781 1 94.06 52 GLN B C 1
ATOM 1625 O O . GLN B 1 52 ? 12.703 13.531 19.359 1 94.06 52 GLN B O 1
ATOM 1630 N N . ARG B 1 53 ? 14.281 13.461 17.797 1 95.12 53 ARG B N 1
ATOM 1631 C CA . ARG B 1 53 ? 13.898 14.766 17.25 1 95.12 53 ARG B CA 1
ATOM 16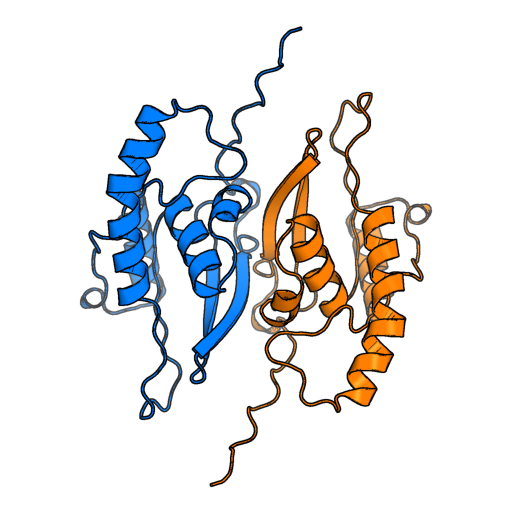32 C C . ARG B 1 53 ? 12.641 14.656 16.406 1 95.12 53 ARG B C 1
ATOM 1634 O O . ARG B 1 53 ? 11.68 15.406 16.609 1 95.12 53 ARG B O 1
ATOM 1641 N N . ASP B 1 54 ? 12.617 13.734 15.523 1 97.31 54 ASP B N 1
ATOM 1642 C CA . ASP B 1 54 ? 11.594 13.68 14.492 1 97.31 54 ASP B CA 1
ATOM 1643 C C . ASP B 1 54 ? 10.375 12.891 14.961 1 97.31 54 ASP B C 1
ATOM 1645 O O . ASP B 1 54 ? 9.242 13.188 14.578 1 97.31 54 ASP B O 1
ATOM 1649 N N . GLY B 1 55 ? 10.609 11.875 15.805 1 96.38 55 GLY B N 1
ATOM 1650 C CA . GLY B 1 55 ? 9.562 10.961 16.234 1 96.38 55 GLY B CA 1
ATOM 1651 C C . GLY B 1 55 ? 8.383 11.664 16.891 1 96.38 55 GLY B C 1
ATOM 1652 O O . GLY B 1 55 ? 7.262 11.594 16.375 1 96.38 55 GLY B O 1
ATOM 1653 N N . PRO B 1 56 ? 8.672 12.383 17.969 1 97.19 56 PRO B N 1
ATOM 1654 C CA . PRO B 1 56 ? 7.574 13.07 18.656 1 97.19 56 PRO B CA 1
ATOM 1655 C C . PRO B 1 56 ? 6.871 14.086 17.75 1 97.19 56 PRO B C 1
ATOM 1657 O O . PRO B 1 56 ? 5.648 14.234 17.828 1 97.19 56 PRO B O 1
ATOM 1660 N N . ARG B 1 57 ? 7.602 14.742 16.953 1 97.69 57 ARG B N 1
ATOM 1661 C CA . ARG B 1 57 ? 7.047 15.742 16.047 1 97.69 57 ARG B CA 1
ATOM 1662 C C . ARG B 1 57 ? 6.09 15.102 15.055 1 97.69 57 ARG B C 1
ATOM 1664 O O . ARG B 1 57 ? 4.973 15.578 14.859 1 97.69 57 ARG B O 1
ATOM 1671 N N . ILE B 1 58 ? 6.508 14.031 14.453 1 97.69 58 ILE B N 1
ATOM 1672 C CA . ILE B 1 58 ? 5.707 13.352 13.445 1 97.69 58 ILE B CA 1
ATOM 1673 C C . ILE B 1 58 ? 4.52 12.656 14.109 1 97.69 58 ILE B C 1
ATOM 1675 O O . ILE B 1 58 ? 3.424 12.609 13.547 1 97.69 58 ILE B O 1
ATOM 1679 N N . GLU B 1 59 ? 4.691 12.156 15.336 1 97.25 59 GLU B N 1
ATOM 1680 C CA . GLU B 1 59 ? 3.578 11.609 16.094 1 97.25 59 GLU B CA 1
ATOM 1681 C C . GLU B 1 59 ? 2.533 12.68 16.406 1 97.25 59 GLU B C 1
ATOM 1683 O O . GLU B 1 59 ? 1.33 12.414 16.359 1 97.25 59 GLU B O 1
ATOM 1688 N N . ALA B 1 60 ? 3.01 13.82 16.703 1 98 60 ALA B N 1
ATOM 1689 C CA . ALA B 1 60 ? 2.088 14.93 16.906 1 98 60 ALA B CA 1
ATOM 1690 C C . ALA B 1 60 ? 1.284 15.227 15.648 1 98 60 ALA B C 1
ATOM 1692 O O . ALA B 1 60 ? 0.09 15.531 15.719 1 98 60 ALA B O 1
ATOM 1693 N N . ALA B 1 61 ? 1.93 15.172 14.516 1 97.56 61 ALA B N 1
ATOM 1694 C CA . ALA B 1 61 ? 1.23 15.328 13.242 1 97.56 61 ALA B CA 1
ATOM 1695 C C . ALA B 1 61 ? 0.135 14.281 13.078 1 97.56 61 ALA B C 1
ATOM 1697 O O . ALA B 1 61 ? -0.977 14.594 12.648 1 97.56 61 ALA B O 1
ATOM 1698 N N . PHE B 1 62 ? 0.465 13.039 13.461 1 97.62 62 PHE B N 1
ATOM 1699 C CA . PHE B 1 62 ? -0.517 11.961 13.391 1 97.62 62 PHE B CA 1
ATOM 1700 C C . PHE B 1 62 ? -1.748 12.297 14.227 1 97.62 62 PHE B C 1
ATOM 1702 O O . PHE B 1 62 ? -2.877 12.195 13.742 1 97.62 62 PHE B O 1
ATOM 1709 N N . ARG B 1 63 ? -1.563 12.711 15.383 1 96.94 63 ARG B N 1
ATOM 1710 C CA . ARG B 1 63 ? -2.664 13.008 16.297 1 96.94 63 ARG B CA 1
ATOM 1711 C C . ARG B 1 63 ? -3.502 14.172 15.789 1 96.94 63 ARG B C 1
ATOM 1713 O O . ARG B 1 63 ? -4.719 14.203 15.984 1 96.94 63 ARG B O 1
ATOM 1720 N N . ARG B 1 64 ? -2.84 15 15.164 1 96.81 64 ARG B N 1
ATOM 1721 C CA . ARG B 1 64 ? -3.518 16.203 14.68 1 96.81 64 ARG B CA 1
ATOM 1722 C C . ARG B 1 64 ? -4.387 15.891 13.469 1 96.81 64 ARG B C 1
ATOM 1724 O O . ARG B 1 64 ? -5.492 16.422 13.336 1 96.81 64 ARG B O 1
ATOM 1731 N N . TYR B 1 65 ? -3.918 15.039 12.578 1 96.5 65 TYR B N 1
ATOM 1732 C CA . TYR B 1 65 ? -4.543 14.969 11.258 1 96.5 65 TYR B CA 1
ATOM 1733 C C . TYR B 1 65 ? -5.32 13.664 11.094 1 96.5 65 TYR B C 1
ATOM 1735 O O . TYR B 1 65 ? -6.133 13.531 10.18 1 96.5 65 TYR B O 1
ATOM 1743 N N . PHE B 1 66 ? -5.039 12.719 11.875 1 96.5 66 PHE B N 1
ATOM 1744 C CA . PHE B 1 66 ? -5.754 11.445 11.805 1 96.5 66 PHE B CA 1
ATOM 1745 C C . PHE B 1 66 ? -6.715 11.305 12.984 1 96.5 66 PHE B C 1
ATOM 1747 O O . PHE B 1 66 ? -6.293 11.047 14.109 1 96.5 66 PHE B O 1
ATOM 1754 N N . PHE B 1 67 ? -7.965 11.492 12.734 1 94.12 67 PHE B N 1
ATOM 1755 C CA . PHE B 1 67 ? -8.984 11.43 13.773 1 94.12 67 PHE B CA 1
ATOM 1756 C C . PHE B 1 67 ? -10.297 10.898 13.211 1 94.12 67 PHE B C 1
ATOM 1758 O O . PHE B 1 67 ? -10.5 10.898 12 1 94.12 67 PHE B O 1
ATOM 1765 N N . ARG B 1 68 ? -11.117 10.484 14.016 1 93.19 68 ARG B N 1
ATOM 1766 C CA . ARG B 1 68 ? -12.445 10 13.633 1 93.19 68 ARG B CA 1
ATOM 1767 C C . ARG B 1 68 ? -13.406 11.164 13.398 1 93.19 68 ARG B C 1
ATOM 1769 O O . ARG B 1 68 ? -13.305 12.203 14.07 1 93.19 68 ARG B O 1
ATOM 1776 N N . ALA B 1 69 ? -14.273 10.898 12.523 1 92.62 69 ALA B N 1
ATOM 1777 C CA . ALA B 1 69 ? -15.328 11.891 12.289 1 92.62 69 ALA B CA 1
ATOM 1778 C C . ALA B 1 69 ? -16.156 12.117 13.555 1 92.62 69 ALA B C 1
ATOM 1780 O O . ALA B 1 69 ? -16.359 11.195 14.344 1 92.62 69 ALA B O 1
ATOM 1781 N N . SER B 1 70 ? -16.547 13.383 13.68 1 92.75 70 SER B N 1
ATOM 1782 C CA . SER B 1 70 ? -17.5 13.648 14.75 1 92.75 70 SER B CA 1
ATOM 1783 C C . SER B 1 70 ? -18.828 12.914 14.5 1 92.75 70 SER B C 1
ATOM 1785 O O . SER B 1 70 ? -19.203 12.672 13.352 1 92.75 70 SER B O 1
ATOM 1787 N N . PRO B 1 71 ? -19.5 12.539 15.539 1 93.06 71 PRO B N 1
ATOM 1788 C CA . PRO B 1 71 ? -20.781 11.867 15.367 1 93.06 71 PRO B CA 1
ATOM 1789 C C . PRO B 1 71 ? -21.781 12.695 14.555 1 93.06 71 PRO B C 1
ATOM 1791 O O . PRO B 1 71 ? -22.703 12.141 13.945 1 93.06 71 PRO B O 1
ATOM 1794 N N . GLU B 1 72 ? -21.562 13.977 14.562 1 94.81 72 GLU B N 1
ATOM 1795 C CA . GLU B 1 72 ? -22.5 14.875 13.898 1 94.81 72 GLU B CA 1
ATOM 1796 C C . GLU B 1 72 ? -22.172 15.023 12.414 1 94.81 72 GLU B C 1
ATOM 1798 O O . GLU B 1 72 ? -22.953 15.594 11.656 1 94.81 72 GLU B O 1
ATOM 1803 N N . GLN B 1 73 ? -21.062 14.508 12.078 1 94.38 73 GLN B N 1
ATOM 1804 C CA . GLN B 1 73 ? -20.656 14.656 10.68 1 94.38 73 GLN B CA 1
ATOM 1805 C C . GLN B 1 73 ? -21.516 13.797 9.766 1 94.38 73 GLN B C 1
ATOM 1807 O O . GLN B 1 73 ? -21.641 12.594 9.977 1 94.38 73 GLN B O 1
ATOM 1812 N N . GLU B 1 74 ? -22.016 14.391 8.75 1 93.5 74 GLU B N 1
ATOM 1813 C CA . GLU B 1 74 ? -22.984 13.711 7.891 1 93.5 74 GLU B CA 1
ATOM 1814 C C . GLU B 1 74 ? -22.359 13.352 6.547 1 93.5 74 GLU B C 1
ATOM 1816 O O . GLU B 1 74 ? -22.906 12.531 5.805 1 93.5 74 GLU B O 1
ATOM 1821 N N . HIS B 1 75 ? -21.281 14.039 6.27 1 94.75 75 HIS B N 1
ATOM 1822 C CA . HIS B 1 75 ? -20.688 13.844 4.957 1 94.75 75 HIS B CA 1
ATOM 1823 C C . HIS B 1 75 ? -19.188 13.547 5.074 1 94.75 75 HIS B C 1
ATOM 1825 O O . HIS B 1 75 ? -18.562 13.891 6.078 1 94.75 75 HIS B O 1
ATOM 1831 N N . ASP B 1 76 ? -18.719 12.93 4.02 1 93.94 76 ASP B N 1
ATOM 1832 C CA . ASP B 1 76 ? -17.281 12.672 3.969 1 93.94 76 ASP B CA 1
ATOM 1833 C C . ASP B 1 76 ? -16.484 13.977 3.982 1 93.94 76 ASP B C 1
ATOM 1835 O O . ASP B 1 76 ? -16.906 14.969 3.391 1 93.94 76 ASP B O 1
ATOM 1839 N N . SER B 1 77 ? -15.469 13.969 4.699 1 94.75 77 SER B N 1
ATOM 1840 C CA . SER B 1 77 ? -14.5 15.055 4.625 1 94.75 77 SER B CA 1
ATOM 1841 C C . SER B 1 77 ? -13.188 14.586 4.016 1 94.75 77 SER B C 1
ATOM 1843 O O . SER B 1 77 ? -12.836 13.406 4.121 1 94.75 77 SER B O 1
ATOM 1845 N N . TYR B 1 78 ? -12.531 15.508 3.328 1 94.75 78 TYR B N 1
ATOM 1846 C CA . TYR B 1 78 ? -11.273 15.18 2.656 1 94.75 78 TYR B CA 1
ATOM 1847 C C . TYR B 1 78 ? -10.148 16.094 3.137 1 94.75 78 TYR B C 1
ATOM 1849 O O . TYR B 1 78 ? -10.328 17.297 3.262 1 94.75 78 TYR B O 1
ATOM 1857 N N . LEU B 1 79 ? -9.141 15.461 3.465 1 95.69 79 LEU B N 1
ATOM 1858 C CA . LEU B 1 79 ? -7.914 16.156 3.836 1 95.69 79 LEU B CA 1
ATOM 1859 C C . LEU B 1 79 ? -6.762 15.766 2.918 1 95.69 79 LEU B C 1
ATOM 1861 O O . LEU B 1 79 ? -6.48 14.578 2.752 1 95.69 79 LEU B O 1
ATOM 1865 N N . LEU B 1 80 ? -6.148 16.75 2.297 1 96.44 80 LEU B N 1
ATOM 1866 C CA . LEU B 1 80 ? -4.992 16.531 1.439 1 96.44 80 LEU B CA 1
ATOM 1867 C C . LEU B 1 80 ? -3.705 16.953 2.139 1 96.44 80 LEU B C 1
ATOM 1869 O O . LEU B 1 80 ? -3.559 18.109 2.531 1 96.44 80 LEU B O 1
ATOM 1873 N N . ILE B 1 81 ? -2.863 16.047 2.307 1 96.62 81 ILE B N 1
ATOM 1874 C CA . ILE B 1 81 ? -1.55 16.328 2.881 1 96.62 81 ILE B CA 1
ATOM 1875 C C . ILE B 1 81 ? -0.468 16.094 1.828 1 96.62 81 ILE B C 1
ATOM 1877 O O . ILE B 1 81 ?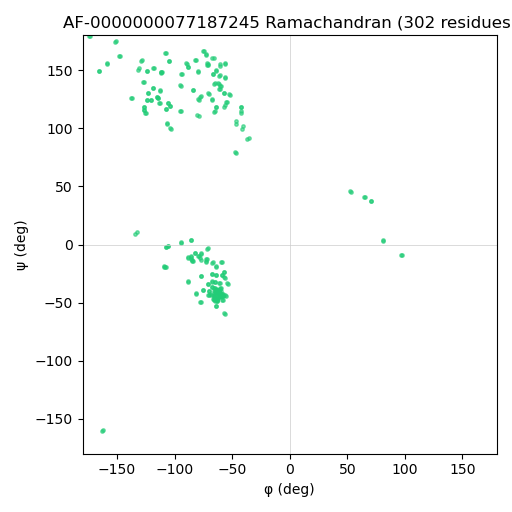 -0.395 15.023 1.226 1 96.62 81 ILE B O 1
ATOM 1881 N N . VAL B 1 82 ? 0.301 17.109 1.556 1 96.69 82 VAL B N 1
ATOM 1882 C CA . VAL B 1 82 ? 1.435 17.016 0.642 1 96.69 82 VAL B CA 1
ATOM 1883 C C . VAL B 1 82 ? 2.738 17.016 1.436 1 96.69 82 VAL B C 1
ATOM 1885 O O . VAL B 1 82 ? 2.99 17.922 2.232 1 96.69 82 VAL B O 1
ATOM 1888 N N . GLY B 1 83 ? 3.445 16.031 1.263 1 95.44 83 GLY B N 1
ATOM 1889 C CA . GLY B 1 83 ? 4.668 15.93 2.041 1 95.44 83 GLY B CA 1
ATOM 1890 C C . GLY B 1 83 ? 5.656 14.922 1.468 1 95.44 83 GLY B C 1
ATOM 1891 O O . GLY B 1 83 ? 5.609 14.609 0.276 1 95.44 83 GLY B O 1
ATOM 1892 N N . HIS B 1 84 ? 6.562 14.477 2.262 1 93.75 84 HIS B N 1
ATOM 1893 C CA . HIS B 1 84 ? 7.648 13.609 1.819 1 93.75 84 HIS B CA 1
ATOM 1894 C C . HIS B 1 84 ? 7.449 12.18 2.311 1 93.75 84 HIS B C 1
ATOM 1896 O O . HIS B 1 84 ? 6.719 11.945 3.273 1 93.75 84 HIS B O 1
ATOM 1902 N N . SER B 1 85 ? 8.219 11.305 1.679 1 94.69 85 SER B N 1
ATOM 1903 C CA . SER B 1 85 ? 7.898 9.883 1.719 1 94.69 85 SER B CA 1
ATOM 1904 C C . SER B 1 85 ? 8.141 9.305 3.107 1 94.69 85 SER B C 1
ATOM 1906 O O . SER B 1 85 ? 7.359 8.484 3.59 1 94.69 85 SER B O 1
ATOM 1908 N N . ASN B 1 86 ? 9.25 9.734 3.781 1 94.31 86 ASN B N 1
ATOM 1909 C CA . ASN B 1 86 ? 9.531 9.133 5.078 1 94.31 86 ASN B CA 1
ATOM 1910 C C . ASN B 1 86 ? 8.367 9.32 6.051 1 94.31 86 ASN B C 1
ATOM 1912 O O . ASN B 1 86 ? 7.961 8.383 6.73 1 94.31 86 ASN B O 1
ATOM 1916 N N . VAL B 1 87 ? 7.875 10.516 6.035 1 96.25 87 VAL B N 1
ATOM 1917 C CA . VAL B 1 87 ? 6.797 10.875 6.953 1 96.25 87 VAL B CA 1
ATOM 1918 C C . VAL B 1 87 ? 5.512 10.172 6.535 1 96.25 87 VAL B C 1
ATOM 1920 O O . VAL B 1 87 ? 4.82 9.586 7.375 1 96.25 87 VAL B O 1
ATOM 1923 N N . ILE B 1 88 ? 5.207 10.141 5.301 1 97.19 88 ILE B N 1
ATOM 1924 C CA . ILE B 1 88 ? 3.984 9.531 4.793 1 97.19 88 ILE B CA 1
ATOM 1925 C C . ILE B 1 88 ? 3.992 8.031 5.094 1 97.19 88 ILE B C 1
ATOM 1927 O O . ILE B 1 88 ? 2.996 7.484 5.574 1 97.19 88 ILE B O 1
ATOM 1931 N N . ARG B 1 89 ? 5.074 7.406 4.836 1 96.88 89 ARG B N 1
ATOM 1932 C CA . ARG B 1 89 ? 5.195 5.965 5.055 1 96.88 89 ARG B CA 1
ATOM 1933 C C . ARG B 1 89 ? 4.941 5.609 6.516 1 96.88 89 ARG B C 1
ATOM 1935 O O . ARG B 1 89 ? 4.223 4.652 6.809 1 96.88 89 ARG B O 1
ATOM 1942 N N . TYR B 1 90 ? 5.496 6.383 7.387 1 97 90 TYR B N 1
ATOM 1943 C CA . TYR B 1 90 ? 5.281 6.148 8.812 1 97 90 TYR B CA 1
ATOM 1944 C C . TYR B 1 90 ? 3.82 6.363 9.188 1 97 90 TYR B C 1
ATOM 1946 O O . TYR B 1 90 ? 3.221 5.527 9.867 1 97 90 TYR B O 1
ATOM 1954 N N . LEU B 1 91 ? 3.246 7.473 8.758 1 97.94 91 LEU B N 1
ATOM 1955 C CA . LEU B 1 91 ? 1.879 7.828 9.125 1 97.94 91 LEU B CA 1
ATOM 1956 C C . LEU B 1 91 ? 0.895 6.77 8.633 1 97.94 91 LEU B C 1
ATOM 1958 O O . LEU B 1 91 ? -0.111 6.5 9.289 1 97.94 91 LEU B O 1
ATOM 1962 N N . ILE B 1 92 ? 1.175 6.18 7.539 1 97.44 92 ILE B N 1
ATOM 1963 C CA . ILE B 1 92 ? 0.324 5.137 6.977 1 97.44 92 ILE B CA 1
ATOM 1964 C C . ILE B 1 92 ? 0.299 3.93 7.91 1 97.44 92 ILE B C 1
ATOM 1966 O O . ILE B 1 92 ? -0.773 3.434 8.266 1 97.44 92 ILE B O 1
ATOM 1970 N N . LEU B 1 93 ? 1.463 3.451 8.266 1 97.5 93 LEU B N 1
ATOM 1971 C CA . LEU B 1 93 ? 1.533 2.285 9.141 1 97.5 93 LEU B CA 1
ATOM 1972 C C . LEU B 1 93 ? 0.899 2.582 10.492 1 97.5 93 LEU B C 1
ATOM 1974 O O . LEU B 1 93 ? 0.182 1.743 11.047 1 97.5 93 LEU B O 1
ATOM 1978 N N . ARG B 1 94 ? 1.177 3.775 10.953 1 97.12 94 ARG B N 1
ATOM 1979 C CA . ARG B 1 94 ? 0.592 4.199 12.219 1 97.12 94 ARG B CA 1
ATOM 1980 C C . ARG B 1 94 ? -0.932 4.199 12.148 1 97.12 94 ARG B C 1
ATOM 1982 O O . ARG B 1 94 ? -1.601 3.684 13.047 1 97.12 94 ARG B O 1
ATOM 1989 N N . ALA B 1 95 ? -1.455 4.703 11.133 1 97.25 95 ALA B N 1
ATOM 1990 C CA . ALA B 1 95 ? -2.9 4.785 10.938 1 97.25 95 ALA B CA 1
ATOM 1991 C C . ALA B 1 95 ? -3.518 3.393 10.812 1 97.25 95 ALA B C 1
ATOM 1993 O O . ALA B 1 95 ? -4.613 3.145 11.328 1 97.25 95 ALA B O 1
ATOM 1994 N N . LEU B 1 96 ? -2.822 2.539 10.18 1 96.56 96 LEU B N 1
ATOM 1995 C CA . LEU B 1 96 ? -3.32 1.188 9.953 1 96.56 96 LEU B CA 1
ATOM 1996 C C . LEU B 1 96 ? -3.08 0.307 11.18 1 96.56 96 LEU B C 1
ATOM 1998 O O . LEU B 1 96 ? -3.475 -0.861 11.195 1 96.56 96 LEU B O 1
ATOM 2002 N N . GLN B 1 97 ? -2.369 0.846 12.117 1 95.19 97 GLN B N 1
ATOM 2003 C CA . GLN B 1 97 ? -2.031 0.137 13.352 1 95.19 97 GLN B CA 1
ATOM 2004 C C . GLN B 1 97 ? -1.135 -1.065 13.062 1 95.19 97 GLN B C 1
ATOM 2006 O O . GLN B 1 97 ? -1.364 -2.156 13.586 1 95.19 97 GLN B O 1
ATOM 2011 N N . LEU B 1 98 ? -0.241 -0.854 12.203 1 96.81 98 LEU B N 1
ATOM 2012 C CA . LEU B 1 98 ? 0.782 -1.837 11.867 1 96.81 98 LEU B CA 1
ATOM 2013 C C . LEU B 1 98 ? 2.125 -1.455 12.477 1 96.81 98 LEU B C 1
ATOM 2015 O O . LEU B 1 98 ? 2.344 -0.295 12.836 1 96.81 98 LEU B O 1
ATOM 2019 N N . PRO B 1 99 ? 3.012 -2.428 12.641 1 96.12 99 PRO B N 1
ATOM 2020 C CA . PRO B 1 99 ? 4.309 -2.104 13.234 1 96.12 99 PRO B CA 1
ATOM 2021 C C . PRO B 1 99 ? 5.043 -0.993 12.484 1 96.12 99 PRO B C 1
ATOM 2023 O O . PRO B 1 99 ? 5.355 -1.146 11.305 1 96.12 99 PRO B O 1
ATOM 2026 N N . PRO B 1 100 ? 5.371 0.03 13.125 1 93.44 100 PRO B N 1
ATOM 2027 C CA . PRO B 1 100 ? 5.949 1.194 12.453 1 93.44 100 PRO B CA 1
ATOM 2028 C C . PRO B 1 100 ? 7.34 0.915 11.883 1 93.44 100 PRO B C 1
ATOM 2030 O O . PRO B 1 100 ? 7.77 1.58 10.938 1 93.44 100 PRO B O 1
ATOM 2033 N N . ALA B 1 101 ? 8.031 -0.05 12.469 1 93.06 101 ALA B N 1
ATOM 2034 C CA . ALA B 1 101 ? 9.383 -0.37 12.023 1 93.06 101 ALA B CA 1
ATOM 2035 C C . ALA B 1 101 ? 9.391 -0.786 10.555 1 93.06 101 ALA B C 1
ATOM 2037 O O . ALA B 1 101 ? 10.438 -0.766 9.906 1 93.06 101 ALA B O 1
ATOM 2038 N N . ALA B 1 102 ? 8.203 -1.083 10.055 1 95.38 102 ALA B N 1
ATOM 2039 C CA . ALA B 1 102 ? 8.102 -1.568 8.68 1 95.38 102 ALA B CA 1
ATOM 2040 C C . ALA B 1 102 ? 8.023 -0.407 7.695 1 95.38 102 ALA B C 1
ATOM 2042 O O . ALA B 1 102 ? 7.945 -0.619 6.48 1 95.38 102 ALA B O 1
ATOM 2043 N N . TRP B 1 103 ? 8.133 0.858 8.133 1 94.94 103 TRP B N 1
ATOM 2044 C CA . TRP B 1 103 ? 7.945 2.002 7.246 1 94.94 103 TRP B CA 1
ATOM 2045 C C . TRP B 1 103 ? 9.023 2.029 6.164 1 94.94 103 TRP B C 1
ATOM 2047 O O . TRP B 1 103 ? 8.773 2.506 5.055 1 94.94 103 TRP B O 1
ATOM 2057 N N . THR B 1 104 ? 10.195 1.448 6.453 1 92.88 104 THR B N 1
ATOM 2058 C CA . THR B 1 104 ? 11.273 1.431 5.465 1 92.88 104 THR B CA 1
ATOM 2059 C C . THR B 1 104 ? 11.008 0.378 4.395 1 92.88 104 THR B C 1
ATOM 2061 O O . THR B 1 104 ? 11.703 0.327 3.377 1 92.88 104 THR B O 1
ATOM 2064 N N . ARG B 1 105 ? 10.008 -0.436 4.562 1 94.94 105 ARG B N 1
ATOM 2065 C CA . ARG B 1 105 ? 9.664 -1.44 3.562 1 94.94 105 ARG B CA 1
ATOM 2066 C C . ARG B 1 105 ? 8.695 -0.871 2.527 1 94.94 105 ARG B C 1
ATOM 2068 O O . ARG B 1 105 ? 8.438 -1.502 1.5 1 94.94 105 ARG B O 1
ATOM 2075 N N . LEU B 1 106 ? 8.18 0.263 2.818 1 95.88 106 LEU B N 1
ATOM 2076 C CA . LEU B 1 106 ? 7.301 0.949 1.881 1 95.88 106 LEU B CA 1
ATOM 2077 C C . LEU B 1 106 ? 8.078 1.947 1.031 1 95.88 106 LEU B C 1
ATOM 2079 O O . LEU B 1 106 ? 8.961 2.645 1.538 1 95.88 106 LEU B O 1
ATOM 2083 N N . ASN B 1 107 ? 7.777 1.956 -0.246 1 94.12 107 ASN B N 1
ATOM 2084 C CA . ASN B 1 107 ? 8.305 2.959 -1.168 1 94.12 107 ASN B CA 1
ATOM 2085 C C . ASN B 1 107 ? 7.184 3.789 -1.79 1 94.12 107 ASN B C 1
ATOM 2087 O O . ASN B 1 107 ? 6.039 3.338 -1.87 1 94.12 107 ASN B O 1
ATOM 2091 N N . LEU B 1 108 ? 7.512 4.953 -2.113 1 96.25 108 LEU B N 1
ATOM 2092 C CA . LEU B 1 108 ? 6.59 5.863 -2.791 1 96.25 108 LEU B CA 1
ATOM 2093 C C . LEU B 1 108 ? 7.297 6.609 -3.916 1 96.25 108 LEU B C 1
ATOM 2095 O O . LEU B 1 108 ? 8.352 7.219 -3.699 1 96.25 108 LEU B O 1
ATOM 2099 N N . ASN B 1 109 ? 6.684 6.496 -5.082 1 96.25 109 ASN B N 1
ATOM 2100 C CA . ASN B 1 109 ? 7.148 7.387 -6.145 1 96.25 109 ASN B CA 1
ATOM 2101 C C . ASN B 1 109 ? 6.828 8.844 -5.832 1 96.25 109 ASN B C 1
ATOM 2103 O O . ASN B 1 109 ? 5.824 9.141 -5.184 1 96.25 109 ASN B O 1
ATOM 2107 N N . HIS B 1 110 ? 7.762 9.742 -6.297 1 94.5 110 HIS B N 1
ATOM 2108 C CA . HIS B 1 110 ? 7.484 11.164 -6.098 1 94.5 110 HIS B CA 1
ATOM 2109 C C . HIS B 1 110 ? 6.203 11.578 -6.812 1 94.5 110 HIS B C 1
ATOM 2111 O O . HIS B 1 110 ? 5.969 11.188 -7.957 1 94.5 110 HIS B O 1
ATOM 2117 N N . GLY B 1 111 ? 5.402 12.32 -6.062 1 95.06 111 GLY B N 1
ATOM 2118 C CA . GLY B 1 111 ? 4.172 12.828 -6.652 1 95.06 111 GLY B CA 1
ATOM 2119 C C . GLY B 1 111 ? 3.051 11.805 -6.664 1 95.06 111 GLY B C 1
ATOM 2120 O O . GLY B 1 111 ? 1.986 12.055 -7.234 1 95.06 111 GLY B O 1
ATOM 2121 N N . SER B 1 112 ? 3.262 10.617 -6.113 1 97.12 112 SER B N 1
ATOM 2122 C CA . SER B 1 112 ? 2.238 9.578 -6.098 1 97.12 112 SER B CA 1
ATOM 2123 C C . SER B 1 112 ? 1.15 9.891 -5.074 1 97.12 112 SER B C 1
ATOM 2125 O O . SER B 1 112 ? 1.322 10.773 -4.227 1 97.12 112 SER B O 1
ATOM 2127 N N . ILE B 1 113 ? 0.041 9.164 -5.184 1 97.56 113 ILE B N 1
ATOM 2128 C CA . ILE B 1 113 ? -1.109 9.406 -4.32 1 97.56 113 ILE B CA 1
ATOM 2129 C C . ILE B 1 113 ? -1.336 8.195 -3.414 1 97.56 113 ILE B C 1
ATOM 2131 O O . ILE B 1 113 ? -1.342 7.055 -3.881 1 97.56 113 ILE B O 1
ATOM 2135 N N . THR B 1 114 ? -1.395 8.422 -2.199 1 98.31 114 THR B N 1
ATOM 2136 C CA . THR B 1 114 ? -1.831 7.457 -1.199 1 98.31 114 THR B CA 1
ATOM 2137 C C . THR B 1 114 ? -3.15 7.887 -0.566 1 98.31 114 THR B C 1
ATOM 2139 O O . THR B 1 114 ? -3.312 9.055 -0.193 1 98.31 114 THR B O 1
ATOM 2142 N N . TRP B 1 115 ? -4.113 6.887 -0.484 1 97.75 115 TRP B N 1
ATOM 2143 C CA . TRP B 1 115 ? -5.457 7.23 -0.029 1 97.75 115 TRP B CA 1
ATOM 2144 C C . TRP B 1 115 ? -5.887 6.328 1.124 1 97.75 115 TRP B C 1
ATOM 2146 O O . TRP B 1 115 ? -6.094 5.129 0.938 1 97.75 115 TRP B O 1
ATOM 2156 N N . LEU B 1 116 ? -6.074 6.957 2.271 1 97.38 116 LEU B N 1
ATOM 2157 C CA . LEU B 1 116 ? -6.57 6.309 3.48 1 97.38 116 LEU B CA 1
ATOM 2158 C C . LEU B 1 116 ? -7.965 6.812 3.834 1 97.38 116 LEU B C 1
ATOM 2160 O O . LEU B 1 116 ? -8.289 7.977 3.586 1 97.38 116 LEU B O 1
ATOM 2164 N N . THR B 1 117 ? -8.742 5.941 4.422 1 96.44 117 THR B N 1
ATOM 2165 C CA . THR B 1 117 ? -10.039 6.336 4.957 1 96.44 117 THR B CA 1
ATOM 2166 C C . THR B 1 117 ? -10.141 5.984 6.438 1 96.44 117 THR B C 1
ATOM 2168 O O . THR B 1 117 ? -9.891 4.844 6.828 1 96.44 117 THR B O 1
ATOM 2171 N N . VAL B 1 118 ? -10.43 6.965 7.195 1 96.5 118 VAL B N 1
ATOM 2172 C CA . VAL B 1 118 ? -10.797 6.738 8.586 1 96.5 118 VAL B CA 1
ATOM 2173 C C . VAL B 1 118 ? -12.32 6.668 8.719 1 96.5 118 VAL B C 1
ATOM 2175 O O . VAL B 1 118 ? -13.008 7.676 8.539 1 96.5 118 VAL B O 1
ATOM 2178 N N . TRP B 1 119 ? -12.773 5.582 9.07 1 93.38 119 TRP B N 1
ATOM 2179 C CA . TRP B 1 119 ? -14.219 5.383 9.219 1 93.38 119 TRP B CA 1
ATOM 2180 C C . TRP B 1 119 ? -14.703 5.902 10.562 1 93.38 119 TRP B C 1
ATOM 2182 O O . TRP B 1 119 ? -13.922 6.023 11.508 1 93.38 119 TRP B O 1
ATOM 2192 N N . PRO B 1 120 ? -15.992 6.184 10.648 1 91.88 120 PRO B N 1
ATOM 2193 C CA . PRO B 1 120 ? -16.516 6.695 11.922 1 91.88 120 PRO B CA 1
ATOM 2194 C C . PRO B 1 120 ? -16.219 5.762 13.094 1 91.88 120 PRO B C 1
ATOM 2196 O O . PRO B 1 120 ? -16.062 6.223 14.227 1 91.88 120 PRO B O 1
ATOM 2199 N N . SER B 1 121 ? -16.094 4.48 12.914 1 88.12 121 SER B N 1
ATOM 2200 C CA . SER B 1 121 ? -15.805 3.498 13.953 1 88.12 121 SER B CA 1
ATOM 2201 C C . SER B 1 121 ? -14.352 3.598 14.414 1 88.12 121 SER B C 1
ATOM 2203 O O . SER B 1 121 ? -13.984 3.023 15.445 1 88.12 121 SER B O 1
ATOM 2205 N N . GLY B 1 122 ? -13.57 4.289 13.656 1 90.75 122 GLY B N 1
ATOM 2206 C CA . GLY B 1 122 ? -12.141 4.355 13.922 1 90.75 122 GLY B CA 1
ATOM 2207 C C . GLY B 1 122 ? -11.336 3.375 13.094 1 90.75 122 GLY B C 1
ATOM 2208 O O . GLY B 1 122 ? -10.102 3.424 13.094 1 90.75 122 GLY B O 1
ATOM 2209 N N . TYR B 1 123 ? -12.055 2.508 12.414 1 91.62 123 TYR B N 1
ATOM 2210 C CA . TYR B 1 123 ? -11.406 1.59 11.484 1 91.62 123 TYR B CA 1
ATOM 2211 C C . TYR B 1 123 ? -10.781 2.348 10.32 1 91.62 123 TYR B C 1
ATOM 2213 O O . TYR B 1 123 ? -11.344 3.328 9.836 1 91.62 123 TYR B O 1
ATOM 2221 N N . VAL B 1 124 ? -9.578 1.868 9.992 1 95.5 124 VAL B N 1
ATOM 2222 C CA . VAL B 1 124 ? -8.883 2.543 8.906 1 95.5 124 VAL B CA 1
ATOM 2223 C C . VAL B 1 124 ? -8.648 1.566 7.754 1 95.5 124 VAL B C 1
ATOM 2225 O O . VAL B 1 124 ? -8.258 0.417 7.977 1 95.5 124 VAL B O 1
ATOM 2228 N N . THR B 1 125 ? -8.922 2.049 6.566 1 95.19 125 THR B N 1
ATOM 2229 C CA . THR B 1 125 ? -8.648 1.251 5.379 1 95.19 125 THR B CA 1
ATOM 2230 C C . THR B 1 125 ? -7.734 2.01 4.418 1 95.19 125 THR B C 1
ATOM 2232 O O . THR B 1 125 ? -7.742 3.242 4.391 1 95.19 125 THR B O 1
ATOM 2235 N N . LEU B 1 126 ? -6.969 1.244 3.725 1 96.94 126 LEU B N 1
ATOM 2236 C CA . LEU B 1 126 ? -6.07 1.776 2.703 1 96.94 126 LEU B CA 1
ATOM 2237 C C . LEU B 1 126 ? -6.578 1.434 1.306 1 96.94 126 LEU B C 1
ATOM 2239 O O . LEU B 1 126 ? -6.629 0.261 0.93 1 96.94 126 LEU B O 1
ATOM 2243 N N . ARG B 1 127 ? -6.902 2.461 0.582 1 95.69 127 ARG B N 1
ATOM 2244 C CA . ARG B 1 127 ? -7.426 2.252 -0.765 1 95.69 127 ARG B CA 1
ATOM 2245 C C . ARG B 1 127 ? -6.297 2.014 -1.761 1 95.69 127 ARG B C 1
ATOM 2247 O O . ARG B 1 127 ? -6.422 1.18 -2.66 1 95.69 127 ARG B O 1
ATOM 2254 N N . CYS B 1 128 ? -5.27 2.783 -1.631 1 97.5 128 CYS B N 1
ATOM 2255 C CA . CYS B 1 128 ? -4.078 2.588 -2.445 1 97.5 128 CYS B CA 1
ATOM 2256 C C . CYS B 1 128 ? -2.857 3.225 -1.787 1 97.5 128 CYS B C 1
ATOM 2258 O O . CYS B 1 128 ? -2.99 4.148 -0.985 1 97.5 128 CYS B O 1
ATOM 2260 N N . LEU B 1 129 ? -1.725 2.717 -2.137 1 98.31 129 LEU B N 1
ATOM 2261 C CA . LEU B 1 129 ? -0.435 3.238 -1.697 1 98.31 129 LEU B CA 1
ATOM 2262 C C . LEU B 1 129 ? 0.475 3.514 -2.891 1 98.31 129 LEU B C 1
ATOM 2264 O O . LEU B 1 129 ? 0.793 2.604 -3.656 1 98.31 129 LEU B O 1
ATOM 2268 N N . GLY B 1 130 ? 0.866 4.816 -3.045 1 97.81 130 GLY B N 1
ATOM 2269 C CA . GLY B 1 130 ? 1.839 5.152 -4.074 1 97.81 130 GLY B CA 1
ATOM 2270 C C . GLY B 1 130 ? 1.287 5.031 -5.48 1 97.81 130 GLY B C 1
ATOM 2271 O O . GLY B 1 130 ? 1.963 4.523 -6.375 1 97.81 130 GLY B O 1
ATOM 2272 N N . ASP B 1 131 ? 0.015 5.402 -5.688 1 97.81 131 ASP B N 1
ATOM 2273 C CA . ASP B 1 131 ? -0.585 5.402 -7.016 1 97.81 131 ASP B CA 1
ATOM 2274 C C . ASP B 1 131 ? 0.082 6.434 -7.922 1 97.81 131 ASP B C 1
ATOM 2276 O O . ASP B 1 131 ? 0.007 7.637 -7.66 1 97.81 131 ASP B O 1
ATOM 2280 N N . SER B 1 132 ? 0.743 5.973 -8.945 1 97.56 132 SER B N 1
ATOM 2281 C CA . SER B 1 132 ? 1.467 6.855 -9.859 1 97.56 132 SER B CA 1
ATOM 2282 C C . SER B 1 132 ? 1.162 6.52 -11.312 1 97.56 132 SER B C 1
ATOM 2284 O O . SER B 1 132 ? 1.822 7.027 -12.219 1 97.56 132 SER B O 1
ATOM 2286 N N . GLY B 1 133 ? 0.168 5.672 -11.508 1 95.56 133 GLY B N 1
ATOM 2287 C CA . GLY B 1 133 ? -0.164 5.207 -12.852 1 95.56 133 GLY B CA 1
ATOM 2288 C C . GLY B 1 133 ? -0.647 6.32 -13.766 1 95.56 133 GLY B C 1
ATOM 2289 O O . GLY B 1 133 ? -0.638 6.172 -14.984 1 95.56 133 GLY B O 1
ATOM 2290 N N . PHE B 1 134 ? -1.058 7.387 -13.188 1 94.75 134 PHE B N 1
ATOM 2291 C CA . PHE B 1 134 ? -1.552 8.516 -13.969 1 94.75 134 PHE B CA 1
ATOM 2292 C C . PHE B 1 134 ? -0.396 9.305 -14.57 1 94.75 134 PHE B C 1
ATOM 2294 O O . PHE B 1 134 ? -0.603 10.148 -15.445 1 94.75 134 PHE B O 1
ATOM 2301 N N . MET B 1 135 ? 0.895 9.047 -14.133 1 95.81 135 MET B N 1
ATOM 2302 C CA . MET B 1 135 ? 2.074 9.75 -14.625 1 95.81 135 MET B CA 1
ATOM 2303 C C . MET B 1 135 ? 2.729 8.977 -15.766 1 95.81 135 MET B C 1
ATOM 2305 O O . MET B 1 135 ? 2.744 7.746 -15.758 1 95.81 135 MET B O 1
ATOM 2309 N N . PRO B 1 136 ? 3.322 9.773 -16.719 1 94.81 136 PRO B N 1
ATOM 2310 C CA . PRO B 1 136 ? 4.152 9.055 -17.688 1 94.81 136 PRO B CA 1
ATOM 2311 C C . PRO B 1 136 ? 5.312 8.305 -17.047 1 94.81 136 PRO B C 1
ATOM 2313 O O . PRO B 1 136 ? 5.953 8.836 -16.125 1 94.81 136 PRO B O 1
ATOM 2316 N N . VAL B 1 137 ? 5.496 7.117 -17.5 1 92.19 137 VAL B N 1
ATOM 2317 C CA . VAL B 1 137 ? 6.496 6.238 -16.906 1 92.19 137 VAL B CA 1
ATOM 2318 C C . VAL B 1 137 ? 7.855 6.938 -16.891 1 92.19 137 VAL B C 1
ATOM 2320 O O . VAL B 1 137 ? 8.641 6.762 -15.953 1 92.19 137 VAL B O 1
ATOM 2323 N N . THR B 1 138 ? 8.164 7.773 -17.875 1 94.75 138 THR B N 1
ATOM 2324 C CA . THR B 1 138 ? 9.461 8.438 -18.016 1 94.75 138 THR B CA 1
ATOM 2325 C C . THR B 1 138 ? 9.625 9.539 -16.969 1 94.75 138 THR B C 1
ATOM 2327 O O . THR B 1 138 ? 10.727 10.039 -16.75 1 94.75 138 THR B O 1
ATOM 2330 N N . GLU B 1 139 ? 8.531 9.836 -16.344 1 94.94 139 GLU B N 1
ATOM 2331 C CA . GLU B 1 139 ? 8.57 10.938 -15.375 1 94.94 139 GLU B CA 1
ATOM 2332 C C . GLU B 1 139 ? 8.531 10.414 -13.945 1 94.94 139 GLU B C 1
ATOM 2334 O O . GLU B 1 139 ? 8.516 11.195 -12.992 1 94.94 139 GLU B O 1
ATOM 2339 N N . ILE B 1 140 ? 8.445 9.125 -13.828 1 94.25 140 ILE B N 1
ATOM 2340 C CA . ILE B 1 140 ? 8.383 8.539 -12.492 1 94.25 140 ILE B CA 1
ATOM 2341 C C . ILE B 1 140 ? 9.781 8.531 -11.867 1 94.25 140 ILE B C 1
ATOM 2343 O O . ILE B 1 140 ? 10.742 8.07 -12.492 1 94.25 140 ILE B O 1
ATOM 2347 N N . THR B 1 141 ? 9.906 9.062 -10.688 1 92 141 THR B N 1
ATOM 2348 C CA . THR B 1 141 ? 11.141 9.055 -9.914 1 92 141 THR B CA 1
ATOM 2349 C C . THR B 1 141 ? 10.883 8.594 -8.477 1 92 141 THR B C 1
ATOM 2351 O O . THR B 1 141 ? 9.742 8.633 -8.008 1 92 141 THR B O 1
ATOM 2354 N N . HIS B 1 142 ? 11.844 7.996 -7.887 1 88.31 142 HIS B N 1
ATOM 2355 C CA . HIS B 1 142 ? 11.75 7.504 -6.516 1 88.31 142 HIS B CA 1
ATOM 2356 C C . HIS B 1 142 ? 13.109 7.504 -5.832 1 88.31 142 HIS B C 1
ATOM 2358 O O . HIS B 1 142 ? 14.133 7.789 -6.469 1 88.31 142 HIS B O 1
ATOM 2364 N N . ARG B 1 143 ? 13.008 7.172 -4.59 1 76.06 143 ARG B N 1
ATOM 2365 C CA . ARG B 1 143 ? 14.266 7.055 -3.85 1 76.06 143 ARG B CA 1
ATOM 2366 C C . ARG B 1 143 ? 15.094 5.883 -4.359 1 76.06 143 ARG B C 1
ATOM 2368 O O . ARG B 1 143 ? 14.555 4.82 -4.672 1 76.06 143 ARG B O 1
ATOM 2375 N N . ARG B 1 144 ? 16.312 6.121 -4.738 1 61.72 144 ARG B N 1
ATOM 2376 C CA . ARG B 1 144 ? 17.203 5.055 -5.18 1 61.72 144 ARG B CA 1
ATOM 2377 C C . ARG B 1 144 ? 17.812 4.324 -3.992 1 61.72 144 ARG B C 1
ATOM 2379 O O . ARG B 1 144 ? 18.406 4.949 -3.105 1 61.72 144 ARG B O 1
ATOM 2386 N N . PRO B 1 145 ? 17.344 2.992 -3.846 1 58.12 145 PRO B N 1
ATOM 2387 C CA . PRO B 1 145 ? 18.016 2.285 -2.76 1 58.12 145 PRO B CA 1
ATOM 2388 C C . PRO B 1 145 ? 19.547 2.346 -2.881 1 58.12 145 PRO B C 1
ATOM 2390 O O . PRO B 1 145 ? 20.078 2.393 -3.992 1 58.12 145 PRO B O 1
ATOM 2393 N N . SER B 1 146 ? 20.141 2.711 -1.841 1 53.81 146 SER B N 1
ATOM 2394 C CA . SER B 1 146 ? 21.594 2.648 -1.867 1 53.81 146 SER B CA 1
ATOM 2395 C C . SER B 1 146 ? 22.094 1.24 -2.189 1 53.81 146 SER B C 1
ATOM 2397 O O . SER B 1 146 ? 21.531 0.257 -1.695 1 53.81 146 SER B O 1
ATOM 2399 N N . PRO B 1 147 ? 22.797 1.137 -3.277 1 50.03 147 PRO B N 1
ATOM 2400 C CA . PRO B 1 147 ? 23.312 -0.205 -3.57 1 50.03 147 PRO B CA 1
ATOM 2401 C C . PRO B 1 147 ? 23.859 -0.911 -2.332 1 50.03 147 PRO B C 1
ATOM 2403 O O . PRO B 1 147 ? 24.422 -0.262 -1.442 1 50.03 147 PRO B O 1
ATOM 2406 N N . ALA B 1 148 ? 23.156 -2.102 -2.047 1 47.03 148 ALA B N 1
ATOM 2407 C CA . ALA B 1 148 ? 23.812 -2.871 -0.993 1 47.03 148 ALA B CA 1
ATOM 2408 C C . ALA B 1 148 ? 25.328 -2.883 -1.18 1 47.03 148 ALA B C 1
ATOM 2410 O O . ALA B 1 148 ? 25.828 -3.092 -2.291 1 47.03 148 ALA B O 1
ATOM 2411 N N . LYS B 1 149 ? 26 -2.244 -0.241 1 42.41 149 LYS B N 1
ATOM 2412 C CA . LYS B 1 149 ? 27.453 -2.371 -0.325 1 42.41 149 LYS B CA 1
ATOM 2413 C C . LYS B 1 149 ? 27.859 -3.822 -0.555 1 42.41 149 LYS B C 1
ATOM 2415 O O . LYS B 1 149 ? 27.406 -4.723 0.147 1 42.41 149 LYS B O 1
ATOM 2420 N N . SER B 1 150 ? 28.266 -4.129 -1.729 1 30.56 150 SER B N 1
ATOM 2421 C CA . SER B 1 150 ? 28.938 -5.41 -1.896 1 30.56 150 SER B CA 1
ATOM 2422 C C . SER B 1 150 ? 29.812 -5.734 -0.689 1 30.56 150 SER B C 1
ATOM 2424 O O . SER B 1 150 ? 30.672 -4.941 -0.313 1 30.56 150 SER B O 1
ATOM 2426 N N . VAL B 1 151 ? 29.266 -6.41 0.282 1 32.22 151 VAL B N 1
ATOM 2427 C CA . VAL B 1 151 ? 30.219 -6.934 1.261 1 32.22 151 VAL B CA 1
ATOM 2428 C C . VAL B 1 151 ? 31.391 -7.609 0.541 1 32.22 151 VAL B C 1
ATOM 2430 O O . VAL B 1 151 ? 31.203 -8.633 -0.127 1 32.22 151 VAL B O 1
ATOM 2433 N N . SER B 1 152 ? 32.219 -6.801 0.118 1 27.47 152 SER B N 1
ATOM 2434 C CA . SER B 1 152 ? 33.5 -7.418 -0.234 1 27.47 152 SER B CA 1
ATOM 2435 C C . SER B 1 152 ? 33.906 -8.469 0.794 1 27.47 152 SER B C 1
ATOM 2437 O O . SER B 1 152 ? 33.969 -8.188 1.993 1 27.47 152 SER B O 1
ATOM 2439 N N . ASN B 1 153 ? 33.719 -9.695 0.474 1 27.14 153 ASN B N 1
ATOM 2440 C CA . ASN B 1 153 ? 34.594 -10.641 1.137 1 27.14 153 ASN B CA 1
ATOM 2441 C C . ASN B 1 153 ? 36.062 -10.156 1.124 1 27.14 153 ASN B C 1
ATOM 2443 O O . ASN B 1 153 ? 36.562 -9.711 0.089 1 27.14 153 ASN B O 1
#

Sequence (306 aa):
MPRAEETAMIIVKQLNLDPLKMKRCTLLPEGTPYPGDPPSKRSARSLDLAYQRDGPRIEAAFRRYFFRASPEQEHDSYLLIVGHSNVIRYLILRALQLPPAAWTRLNLNHGSITWLTVWPSGYVTLRCLGDSGFMPVTEITHRRPSPAKSVSNMPRAEETAMIIVKQLNLDPLKMKRCTLLPEGTPYPGDPPSKRSARSLDLAYQRDGPRIEAAFRRYFFRASPEQEHDSYLLIVGHSNVIRYLILRALQLPPAAWTRLNLNHGSITWLTVWPSGYVTLRCLGDSGFMPVTEITHRRPSPAKSVSN

Organism: Drosophila simulans (NCBI:txid7240)

pLDDT: mean 90.07, std 13.73, range [26.84, 98.31]

InterPro domains:
  IPR013078 Histidine phosphatase superfamily, clade-1 [PF00300] (70-125)
  IPR013078 Histidine phosphatase superfamily, clade-1 [cd07067] (57-118)
  IPR029033 Histidine phosphatase superfamily [G3DSA:3.40.50.1240] (1-143)
  IPR029033 Histidine phosphatase superfamily [SSF53254] (2-139)
  IPR051021 Mitochondrial serine/threonine phosphatase [PTHR20935] (1-142)

Solvent-accessible surface area (backbone atoms only — not comparable to full-atom values): 18013 Å² total; per-residue (Å²): 109,67,68,40,51,52,52,46,51,52,48,33,59,76,66,68,47,66,67,86,73,63,75,88,60,88,40,55,60,75,48,45,56,56,70,38,55,74,66,68,93,62,52,69,66,60,47,50,54,38,26,65,61,26,19,61,40,40,50,49,39,43,64,71,73,58,67,56,57,57,90,81,60,84,65,93,80,85,83,89,83,70,69,43,60,60,43,51,37,34,50,51,28,52,63,62,71,42,72,51,38,46,30,69,26,52,45,49,41,65,90,34,45,65,43,74,44,64,34,73,87,59,52,40,35,36,47,26,35,27,27,46,45,66,48,60,74,90,72,63,47,59,83,74,76,71,74,75,72,72,74,73,123,110,67,70,41,51,53,52,44,51,52,49,34,60,75,68,68,47,65,68,85,73,64,73,88,60,88,43,52,59,75,49,45,55,56,72,38,55,75,67,67,93,60,52,68,67,61,47,51,54,37,26,65,59,27,20,61,38,41,50,49,39,43,64,71,73,59,67,55,56,56,91,82,59,86,65,91,78,87,84,88,83,71,67,41,60,59,45,50,37,34,50,50,29,54,62,60,70,42,70,51,36,48,30,67,25,51,45,48,41,66,90,33,46,65,44,74,44,64,35,72,88,59,52,42,36,36,47,26,35,27,27,46,44,68,49,60,74,91,71,62,47,58,82,73,76,72,71,77,71,73,74,73,125

Secondary structure (DSSP, 8-state):
-HHHHHHHHHHHHHTT--GGG----TT-SS---S--SSPPSS-HHHHHHHHHHHHHHHHHHHHHH--PPPTT--S---------HHHHHHHHHHHHT--GGGGGGB---TT-EEEEEE-TTS-EEEEEEEE-TTS-GGG--------------/-HHHHHHHHHHHHHTT--GGG----TT-SS---S--SSPPSS-HHHHHHHHHHHHHHHHHHHHHH--PPPTT--S---------HHHHHHHHHHHHT--GGGGGGB---TT-EEEEEE-TTS-EEEEEEEE-TTS-GGG--------------